Protein AF-A0A3N4Q9E1-F1 (afdb_monomer_lite)

pLDDT: mean 70.99, std 16.36, range [34.84, 97.12]

Radius of gyration: 23.27 Å; chains: 1; bounding box: 67×38×60 Å

Foldseek 3Di:
DLVQQPDPVLVVVLQVLLVVVVDQWQFDQFFQDFFRKTKIKHALCVLQVPPQQPVVVVVAPHSVSLSCVLCVVQPVDDVVHRMWIKIWDADPDDDPCCVVPVPQTQIWIWRQHPVGIKTQGFRGDDSNSVSVSSVVIDDLVPDPPVVSVVVSNRVSSVSVRSCVVSVNDRDDPPDDPPRPPLLRLLLVLLCQQQVDDPVCPVVSVVLSVQLVVLLVVLPPPDPDPPCPVLSQLVSVVSSCVNAQKDKFAQWAFQVVLQVRLCRQPVDRWHFDDPDRPQIGLSCQVRSQVRQVVVQKFKKWFDNPDRITIIHIGGVVCQVVSVRSCSSSVGRMDTSD

InterPro domains:
  IPR046582 Domain of unknown function DUF6630 [PF20335] (186-332)

Secondary structure (DSSP, 8-state):
-GGGTS-HHHHHHHHHHHHTT--S---EE-TTSSS--EEEEEETTHHHH-GGG-GGGGT-SSHHHHHHHHHHHH-TT--SSSEEEEEEE-----STHHHH-TT--EEEEEEEETTEEEEEE-S---HHHHHHHHTT-EEGGGS-HHHHHHHHHHHHHHHHHHHHHTTPPPP-S--SS-PPPHHHHHHHHHHHHH---TTHHHHHHHHHHHHHHHHHH-------TTHHHHHHHHHHHHHHTTS-EEEEESS--HHHHHHHHHHHHSS------S-TT--GGGGHHHHHHHHHTTTEEEEEE--SSSEEEEEEEEHHHHHHHHHHHHHTT--EEE--

Structure (mmCIF, N/CA/C/O backbone):
data_AF-A0A3N4Q9E1-F1
#
_entry.id   AF-A0A3N4Q9E1-F1
#
loop_
_atom_site.group_PDB
_atom_site.id
_atom_site.type_symbol
_atom_site.label_atom_id
_atom_site.label_alt_id
_atom_site.label_comp_id
_atom_site.label_asym_id
_atom_site.label_entity_id
_atom_site.label_seq_id
_atom_site.pdbx_PDB_ins_code
_atom_site.Cartn_x
_atom_site.Cartn_y
_atom_site.Cartn_z
_atom_site.occupancy
_atom_site.B_iso_or_equiv
_atom_site.auth_seq_id
_atom_site.auth_comp_id
_atom_site.auth_asym_id
_atom_site.auth_atom_id
_atom_site.pdbx_PDB_model_num
ATOM 1 N N . MET A 1 1 ? -9.974 -17.917 19.361 1.00 53.12 1 MET A N 1
ATOM 2 C CA . MET A 1 1 ? -8.798 -17.029 19.487 1.00 53.12 1 MET A CA 1
ATOM 3 C C . MET A 1 1 ? -9.112 -15.639 18.950 1.00 53.12 1 MET A C 1
ATOM 5 O O . MET A 1 1 ? -9.034 -14.686 19.701 1.00 53.12 1 MET A O 1
ATOM 9 N N . THR A 1 2 ? -9.564 -15.520 17.701 1.00 53.66 2 THR A N 1
ATOM 10 C CA . THR A 1 2 ? -10.142 -14.297 17.105 1.00 53.66 2 THR A CA 1
ATOM 11 C C . THR A 1 2 ? -11.222 -13.634 17.961 1.00 53.66 2 THR A C 1
ATOM 13 O O . THR A 1 2 ? -11.172 -12.430 18.191 1.00 53.66 2 THR A O 1
ATOM 16 N N . ALA A 1 3 ? -12.138 -14.437 18.508 1.00 54.41 3 ALA A N 1
ATOM 17 C CA . ALA A 1 3 ? -13.219 -13.963 19.372 1.00 54.41 3 ALA A CA 1
ATOM 18 C C . ALA A 1 3 ? -12.755 -13.348 20.711 1.00 54.41 3 ALA A C 1
ATOM 20 O O . ALA A 1 3 ? -13.514 -12.613 21.323 1.00 54.41 3 ALA A O 1
ATOM 21 N N . GLU A 1 4 ? -11.526 -13.615 21.175 1.00 67.62 4 GLU A N 1
ATOM 22 C CA . GLU A 1 4 ? -11.016 -13.056 22.445 1.00 67.62 4 GLU A CA 1
ATOM 23 C C . GLU A 1 4 ? -10.455 -11.635 22.282 1.00 67.62 4 GLU A C 1
ATOM 25 O O . GLU A 1 4 ? -10.216 -10.938 23.263 1.00 67.62 4 GLU A O 1
ATOM 30 N N . ILE A 1 5 ? -10.220 -11.210 21.039 1.00 70.94 5 ILE A N 1
ATOM 31 C CA . ILE A 1 5 ? -9.602 -9.921 20.707 1.00 70.94 5 ILE A CA 1
ATOM 32 C C . ILE A 1 5 ? -10.666 -8.907 20.313 1.00 70.94 5 ILE A C 1
ATOM 34 O O . ILE A 1 5 ? -10.575 -7.742 20.698 1.00 70.94 5 ILE A O 1
ATOM 38 N N . VAL A 1 6 ? -11.676 -9.358 19.568 1.00 72.88 6 VAL A N 1
ATOM 39 C CA . VAL A 1 6 ? -12.833 -8.550 19.184 1.00 72.88 6 VAL A CA 1
ATOM 40 C C . VAL A 1 6 ? -13.786 -8.455 20.376 1.00 72.88 6 VAL A C 1
ATOM 42 O O . VAL A 1 6 ? -14.795 -9.149 20.448 1.00 72.88 6 VAL A O 1
ATOM 45 N N . THR A 1 7 ? -13.423 -7.619 21.345 1.00 74.81 7 THR A N 1
ATOM 46 C CA . THR A 1 7 ? -14.258 -7.281 22.500 1.00 74.81 7 THR A CA 1
ATOM 47 C C . THR A 1 7 ? -14.578 -5.794 22.476 1.00 74.81 7 THR A C 1
ATOM 49 O O . THR A 1 7 ? -13.775 -4.993 21.993 1.00 74.81 7 THR A O 1
ATOM 52 N N . GLU A 1 8 ? -15.733 -5.422 23.027 1.00 71.12 8 GLU A N 1
ATOM 53 C CA . GLU A 1 8 ? -16.132 -4.019 23.188 1.00 71.12 8 GLU A CA 1
ATOM 54 C C . GLU A 1 8 ? -15.029 -3.213 23.890 1.00 71.12 8 GLU A C 1
ATOM 56 O O . GLU A 1 8 ? -14.579 -2.197 23.374 1.00 71.12 8 GLU A O 1
ATOM 61 N N . GLU A 1 9 ? -14.477 -3.743 24.985 1.00 74.44 9 GLU A N 1
ATOM 62 C CA . GLU A 1 9 ? -13.387 -3.114 25.736 1.00 74.44 9 GLU A CA 1
ATOM 63 C C . GLU A 1 9 ? -12.147 -2.812 24.874 1.00 74.44 9 GLU A C 1
ATOM 65 O O . GLU A 1 9 ? -11.575 -1.723 24.958 1.00 74.44 9 GLU A O 1
ATOM 70 N N . ASN A 1 10 ? -11.712 -3.758 24.036 1.00 75.31 10 ASN A N 1
ATOM 71 C CA . ASN A 1 10 ? -10.524 -3.579 23.200 1.00 75.31 10 ASN A CA 1
ATOM 72 C C . ASN A 1 10 ? -10.759 -2.552 22.088 1.00 75.31 10 ASN A C 1
ATOM 74 O O . ASN A 1 10 ? -9.862 -1.763 21.778 1.00 75.31 10 ASN A O 1
ATOM 78 N N . VAL A 1 11 ? -11.960 -2.552 21.509 1.00 75.94 11 VAL A N 1
ATOM 79 C CA . VAL A 1 11 ? -12.377 -1.586 20.487 1.00 75.94 11 VAL A CA 1
ATOM 80 C C . VAL A 1 11 ? -12.452 -0.185 21.084 1.00 75.94 11 VAL A C 1
ATOM 82 O O . VAL A 1 11 ? -11.858 0.737 20.529 1.00 75.94 11 VAL A O 1
ATOM 85 N N . THR A 1 12 ? -13.094 -0.028 22.245 1.00 73.56 12 THR A N 1
ATOM 86 C CA . THR A 1 12 ? -13.182 1.256 22.950 1.00 73.56 12 THR A CA 1
ATOM 87 C C . THR A 1 12 ? -11.797 1.805 23.271 1.00 73.56 12 THR A C 1
ATOM 89 O O . THR A 1 12 ? -11.522 2.958 22.971 1.00 73.56 12 THR A O 1
ATOM 92 N N . ARG A 1 13 ? -10.871 0.983 23.786 1.00 76.38 13 ARG A N 1
ATOM 93 C CA . ARG A 1 13 ? -9.488 1.423 24.061 1.00 76.38 13 ARG A CA 1
ATOM 94 C C . ARG A 1 13 ? -8.769 1.946 22.816 1.00 76.38 13 ARG A C 1
ATOM 96 O O . ARG A 1 13 ? -7.995 2.895 22.916 1.00 76.38 13 ARG A O 1
ATOM 103 N N . ILE A 1 14 ? -8.989 1.313 21.663 1.00 77.31 14 ILE A N 1
ATOM 104 C CA . ILE A 1 14 ? -8.430 1.773 20.388 1.00 77.31 14 ILE A CA 1
ATOM 105 C C . ILE A 1 14 ? -9.051 3.102 19.982 1.00 77.31 14 ILE A C 1
ATOM 107 O O . ILE A 1 14 ? -8.306 4.037 19.705 1.00 77.31 14 ILE A O 1
ATOM 111 N N . LEU A 1 15 ? -10.383 3.189 19.961 1.00 73.19 15 LEU A N 1
ATOM 112 C CA . LEU A 1 15 ? -11.086 4.410 19.578 1.00 73.19 15 LEU A CA 1
ATOM 113 C C . LEU A 1 15 ? -10.660 5.573 20.474 1.00 73.19 15 LEU A C 1
ATOM 115 O O . LEU A 1 15 ? -10.257 6.606 19.960 1.00 73.19 15 LEU A O 1
ATOM 119 N N . ASP A 1 16 ? -10.607 5.379 21.790 1.00 74.62 16 ASP A N 1
ATOM 120 C CA . ASP A 1 16 ? -10.151 6.390 22.746 1.00 74.62 16 ASP A CA 1
ATOM 121 C C . ASP A 1 16 ? -8.780 6.960 22.382 1.00 74.62 16 ASP A C 1
ATOM 123 O O . ASP A 1 16 ? -8.570 8.168 22.467 1.00 74.62 16 ASP A O 1
ATOM 127 N N . LYS A 1 17 ? -7.857 6.106 21.929 1.00 72.75 17 LYS A N 1
ATOM 128 C CA . LYS A 1 17 ? -6.509 6.538 21.568 1.00 72.75 17 LYS A CA 1
ATOM 129 C C . LYS A 1 17 ? -6.410 7.133 20.162 1.00 72.75 17 LYS A C 1
ATOM 131 O O . LYS A 1 17 ? -5.584 8.017 19.962 1.00 72.75 17 LYS A O 1
ATOM 136 N N . LEU A 1 18 ? -7.236 6.682 19.217 1.00 68.81 18 LEU A N 1
ATOM 137 C CA . LEU A 1 18 ? -7.355 7.288 17.884 1.00 68.81 18 LEU A CA 1
ATOM 138 C C . LEU A 1 18 ? -8.041 8.665 17.927 1.00 68.81 18 LEU A C 1
ATOM 140 O O . LEU A 1 18 ? -7.838 9.476 17.034 1.00 68.81 18 LEU A O 1
ATOM 144 N N . LEU A 1 19 ? -8.850 8.936 18.953 1.00 65.06 19 LEU A N 1
ATOM 145 C CA . LEU A 1 19 ? -9.529 10.222 19.147 1.00 65.06 19 LEU A CA 1
ATOM 146 C C . LEU A 1 19 ? -8.666 11.250 19.883 1.00 65.06 19 LEU A C 1
ATOM 148 O O . LEU A 1 19 ? -8.769 12.444 19.619 1.00 65.06 19 LEU A O 1
ATOM 152 N N . ASP A 1 20 ? -7.767 10.786 20.751 1.00 62.84 20 ASP A N 1
ATOM 153 C CA . ASP A 1 20 ? -6.759 11.613 21.431 1.00 62.84 20 ASP A CA 1
ATOM 154 C C . ASP A 1 20 ? -5.815 12.322 20.432 1.00 62.84 20 ASP A C 1
ATOM 156 O O . ASP A 1 20 ? -5.198 13.329 20.761 1.00 62.84 20 ASP A O 1
ATOM 160 N N . THR A 1 21 ? -5.727 11.834 19.186 1.00 55.38 21 THR A N 1
ATOM 161 C CA . THR A 1 21 ? -4.904 12.421 18.113 1.00 55.38 21 THR A CA 1
ATOM 162 C C . THR A 1 21 ? -5.610 13.509 17.280 1.00 55.38 21 THR A C 1
ATOM 164 O O . THR A 1 21 ? -5.079 13.888 16.242 1.00 55.38 21 THR A O 1
ATOM 167 N N . GLN A 1 22 ? -6.794 13.995 17.697 1.00 48.16 22 GLN A N 1
ATOM 168 C CA . GLN A 1 22 ? -7.537 15.157 17.147 1.00 48.16 22 GLN A CA 1
ATOM 169 C C . GLN A 1 22 ? -7.685 15.261 15.611 1.00 48.16 22 GLN A C 1
ATOM 171 O O . GLN A 1 22 ? -7.875 16.345 15.068 1.00 48.16 22 GLN A O 1
ATOM 176 N N . THR A 1 23 ? -7.659 14.151 14.881 1.00 48.00 23 THR A N 1
ATOM 177 C CA . THR A 1 23 ? -7.797 14.140 13.416 1.00 48.00 23 THR A CA 1
ATOM 178 C C . THR A 1 23 ? -9.127 13.496 13.021 1.00 48.00 23 THR A C 1
ATOM 180 O O . THR A 1 23 ? -9.474 12.423 13.512 1.00 48.00 23 THR A O 1
ATOM 183 N N . PHE A 1 24 ? -9.888 14.165 12.142 1.00 44.50 24 PHE A N 1
ATOM 184 C CA . PHE A 1 24 ? -11.238 13.765 11.696 1.00 44.50 24 PHE A CA 1
ATOM 185 C C . PHE A 1 24 ? -11.294 12.367 11.052 1.00 44.50 24 PHE A C 1
ATOM 187 O O . PHE A 1 24 ? -12.347 11.729 11.038 1.00 44.50 24 PHE A O 1
ATOM 194 N N . SER A 1 25 ? -10.146 11.871 10.587 1.00 48.91 25 SER A N 1
ATOM 195 C CA . SER A 1 25 ? -9.914 10.482 10.205 1.00 48.91 25 SER A CA 1
ATOM 196 C C . SER A 1 25 ? -8.435 10.144 10.395 1.00 48.91 25 SER A C 1
ATOM 198 O O . SER A 1 25 ? -7.571 10.792 9.804 1.00 48.91 25 SER A O 1
ATOM 200 N N . THR A 1 26 ? -8.117 9.117 11.183 1.00 51.22 26 THR A N 1
ATOM 201 C CA . THR A 1 26 ? -6.748 8.586 11.275 1.00 51.22 26 THR A CA 1
ATOM 202 C C . THR A 1 26 ? -6.601 7.352 10.403 1.00 51.22 26 THR A C 1
ATOM 204 O O . THR A 1 26 ? -6.855 6.238 10.841 1.00 51.22 26 THR A O 1
ATOM 207 N N . GLU A 1 27 ? -6.145 7.508 9.165 1.00 54.16 27 GLU A N 1
ATOM 208 C CA . GLU A 1 27 ? -5.807 6.357 8.329 1.00 54.16 27 GLU A CA 1
ATOM 209 C C . GLU A 1 27 ? -4.414 5.828 8.677 1.00 54.16 27 GLU A C 1
ATOM 211 O O . GLU A 1 27 ? -3.376 6.311 8.219 1.00 54.16 27 GLU A O 1
ATOM 216 N N . SER A 1 28 ? -4.367 4.806 9.530 1.00 51.09 28 SER A N 1
ATOM 217 C CA . SER A 1 28 ? -3.111 4.158 9.890 1.00 51.09 28 SER A CA 1
ATOM 218 C C . SER A 1 28 ? -2.924 2.864 9.115 1.00 51.09 28 SER A C 1
ATOM 220 O O . SER A 1 28 ? -3.604 1.875 9.384 1.00 51.09 28 SER A O 1
ATOM 222 N N . ARG A 1 29 ? -1.932 2.837 8.211 1.00 56.09 29 ARG A N 1
ATOM 223 C CA . ARG A 1 29 ? -1.411 1.571 7.675 1.00 56.09 29 ARG A CA 1
ATOM 224 C C . ARG A 1 29 ? -0.925 0.695 8.825 1.00 56.09 29 ARG A C 1
ATOM 226 O O . ARG A 1 29 ? -0.227 1.168 9.730 1.00 56.09 29 ARG A O 1
ATOM 233 N N . ILE A 1 30 ? -1.284 -0.579 8.766 1.00 57.47 30 ILE A N 1
ATOM 234 C CA . ILE A 1 30 ? -0.946 -1.576 9.769 1.00 57.47 30 ILE A CA 1
ATOM 235 C C . ILE A 1 30 ? 0.269 -2.405 9.308 1.00 57.47 30 ILE A C 1
ATOM 237 O O . ILE A 1 30 ? 0.132 -3.233 8.403 1.00 57.47 30 ILE A O 1
ATOM 241 N N . PRO A 1 31 ? 1.451 -2.255 9.941 1.00 47.75 31 PRO A N 1
ATOM 242 C CA . PRO A 1 31 ? 2.637 -3.021 9.567 1.00 47.75 31 PRO A CA 1
ATOM 243 C C . PRO A 1 31 ? 2.449 -4.528 9.792 1.00 47.75 31 PRO A C 1
ATOM 245 O O . PRO A 1 31 ? 1.954 -4.963 10.835 1.00 47.75 31 PRO A O 1
ATOM 248 N N . GLY A 1 32 ? 2.902 -5.342 8.836 1.00 47.53 32 GLY A N 1
ATOM 249 C CA . GLY A 1 32 ? 2.944 -6.804 8.963 1.00 47.53 32 GLY A CA 1
ATOM 250 C C . GLY A 1 32 ? 1.670 -7.566 8.571 1.00 47.53 32 GLY A C 1
ATOM 251 O O . GLY A 1 32 ? 1.718 -8.798 8.542 1.00 47.53 32 GLY A O 1
ATOM 252 N N . LEU A 1 33 ? 0.576 -6.885 8.208 1.00 52.78 33 LEU A N 1
ATOM 253 C CA . LEU A 1 33 ? -0.568 -7.496 7.513 1.00 52.78 33 LEU A CA 1
ATOM 254 C C . LEU A 1 33 ? -0.390 -7.400 5.985 1.00 52.78 33 LEU A C 1
ATOM 256 O O . LEU A 1 33 ? 0.362 -6.562 5.490 1.00 52.78 33 LEU A O 1
ATOM 260 N N . LYS A 1 34 ? -1.012 -8.317 5.229 1.00 50.09 34 LYS A N 1
ATOM 261 C CA . LYS A 1 34 ? -0.984 -8.308 3.752 1.00 50.09 34 LYS A CA 1
ATOM 262 C C . LYS A 1 34 ? -1.827 -7.145 3.230 1.00 50.09 34 LYS A C 1
ATOM 264 O O . LYS A 1 34 ? -2.972 -7.057 3.651 1.00 50.09 34 LYS A O 1
ATOM 269 N N . GLY A 1 35 ? -1.275 -6.375 2.285 1.00 53.00 35 GLY A N 1
ATOM 270 C CA . GLY A 1 35 ? -1.960 -5.317 1.541 1.00 53.00 35 GLY A CA 1
ATOM 271 C C . GLY A 1 35 ? -2.439 -4.196 2.454 1.00 53.00 35 GLY A C 1
ATOM 272 O O . GLY A 1 35 ? -3.443 -4.382 3.119 1.00 53.00 35 GLY A O 1
ATOM 273 N N . SER A 1 36 ? -1.706 -3.078 2.500 1.00 52.41 36 SER A N 1
ATOM 274 C CA . SER A 1 36 ? -2.035 -1.787 3.137 1.00 52.41 36 SER A CA 1
ATOM 275 C C . SER A 1 36 ? -3.339 -1.748 3.951 1.00 52.41 36 SER A C 1
ATOM 277 O O . SER A 1 36 ? -4.261 -1.023 3.593 1.00 52.41 36 SER A O 1
ATOM 279 N N . VAL A 1 37 ? -3.427 -2.529 5.037 1.00 58.31 37 VAL A N 1
ATOM 280 C CA . VAL A 1 37 ? -4.621 -2.531 5.883 1.00 58.31 37 VAL A CA 1
ATOM 281 C C . VAL A 1 37 ? -4.635 -1.176 6.551 1.00 58.31 37 VAL A C 1
ATOM 283 O O . VAL A 1 37 ? -3.694 -0.846 7.276 1.00 58.31 37 VAL A O 1
ATOM 286 N N . ILE A 1 38 ? -5.650 -0.381 6.253 1.00 59.88 38 ILE A N 1
ATOM 287 C CA . ILE A 1 38 ? -5.844 0.925 6.866 1.00 59.88 38 ILE A CA 1
ATOM 288 C C . ILE A 1 38 ? -6.890 0.724 7.947 1.00 59.88 38 ILE A C 1
ATOM 290 O O . ILE A 1 38 ? -7.895 0.056 7.731 1.00 59.88 38 ILE A O 1
ATOM 294 N N . ALA A 1 39 ? -6.655 1.265 9.129 1.00 64.31 39 ALA A N 1
ATOM 295 C CA . ALA A 1 39 ? -7.693 1.339 10.135 1.00 64.31 39 ALA A CA 1
ATOM 296 C C . ALA A 1 39 ? -7.717 2.735 10.738 1.00 64.31 39 ALA A C 1
ATOM 298 O O . ALA A 1 39 ? -6.653 3.329 10.937 1.00 64.31 39 ALA A O 1
ATOM 299 N N . GLY A 1 40 ? -8.924 3.224 11.002 1.00 67.19 40 GLY A N 1
ATOM 300 C CA . GLY A 1 40 ? -9.174 4.566 11.503 1.00 67.19 40 GLY A CA 1
ATOM 301 C C . GLY A 1 40 ? -10.534 4.697 12.164 1.00 67.19 40 GLY A C 1
ATOM 302 O O . GLY A 1 40 ? -11.285 3.729 12.281 1.00 67.19 40 GLY A O 1
ATOM 303 N N . SER A 1 41 ? -10.846 5.908 12.603 1.00 68.31 41 SER A N 1
ATOM 304 C CA . SER A 1 41 ? -12.169 6.280 13.090 1.00 68.31 41 SER A CA 1
ATOM 305 C C . SER A 1 41 ? -12.845 7.248 12.121 1.00 68.31 41 SER A C 1
ATOM 307 O O . SER A 1 41 ? -12.179 8.058 11.482 1.00 68.31 41 SER A O 1
ATOM 309 N N . SER A 1 42 ? -14.171 7.169 12.016 1.00 68.75 42 SER A N 1
ATOM 310 C CA . SER A 1 42 ? -14.998 8.179 11.346 1.00 68.75 42 SER A CA 1
ATOM 311 C C . SER A 1 42 ? -15.934 8.797 12.377 1.00 68.75 42 SER A C 1
ATOM 313 O O . SER A 1 42 ? -16.608 8.063 13.099 1.00 68.75 42 SER A O 1
ATOM 315 N N . TYR A 1 43 ? -15.932 10.127 12.489 1.00 72.00 43 TYR A N 1
ATOM 316 C CA . TYR A 1 43 ? -16.841 10.872 13.362 1.00 72.00 43 TYR A CA 1
ATOM 317 C C . TYR A 1 43 ? -18.194 11.051 12.670 1.00 72.00 43 TYR A C 1
ATOM 319 O O . TYR A 1 43 ? -18.262 11.599 11.574 1.00 72.00 43 TYR A O 1
ATOM 327 N N . LEU A 1 44 ? -19.269 10.587 13.301 1.00 72.00 44 LEU A N 1
ATOM 328 C CA . LEU A 1 44 ? -20.632 10.675 12.777 1.00 72.00 44 LEU A CA 1
ATOM 329 C C . LEU A 1 44 ? -21.085 12.128 12.607 1.00 72.00 44 LEU A C 1
ATOM 331 O O . LEU A 1 44 ? -21.786 12.442 11.653 1.00 72.00 44 LEU A O 1
ATOM 335 N N . ASP A 1 45 ? -20.613 13.033 13.454 1.00 71.12 45 ASP A N 1
ATOM 336 C CA . ASP A 1 45 ? -20.936 14.456 13.350 1.00 71.12 45 ASP A CA 1
ATOM 337 C C . ASP A 1 45 ? -20.250 15.143 12.157 1.00 71.12 45 ASP A C 1
ATOM 339 O O . ASP A 1 45 ? -20.737 16.165 11.674 1.00 71.12 45 ASP A O 1
ATOM 343 N N . ALA A 1 46 ? -19.174 14.566 11.601 1.00 69.00 46 ALA A N 1
ATOM 344 C CA . ALA A 1 46 ? -18.560 15.085 10.372 1.00 69.00 46 ALA A CA 1
ATOM 345 C C . ALA A 1 46 ? -19.550 15.077 9.190 1.00 69.00 46 ALA A C 1
ATOM 347 O O . ALA A 1 46 ? -19.476 15.935 8.307 1.00 69.00 46 ALA A O 1
ATOM 348 N N . TYR A 1 47 ? -20.548 14.184 9.223 1.00 73.19 47 TYR A N 1
ATOM 349 C CA . TYR A 1 47 ? -21.614 14.116 8.223 1.00 73.19 47 TYR A CA 1
ATOM 350 C C . TYR A 1 47 ? -22.518 15.365 8.240 1.00 73.19 47 TYR A C 1
ATOM 352 O O . TYR A 1 47 ? -23.157 15.656 7.230 1.00 73.19 47 TYR A O 1
ATOM 360 N N . HIS A 1 48 ? -22.560 16.145 9.331 1.00 70.75 48 HIS A N 1
ATOM 361 C CA . HIS A 1 48 ? -23.255 17.442 9.350 1.00 70.75 48 HIS A CA 1
ATOM 362 C C . HIS A 1 48 ? -22.547 18.509 8.514 1.00 70.75 48 HIS A C 1
ATOM 364 O O . HIS A 1 48 ? -23.192 19.436 8.027 1.00 70.75 48 HIS A O 1
ATOM 370 N N . THR A 1 49 ? -21.226 18.399 8.377 1.00 65.50 49 THR A N 1
ATOM 371 C CA . THR A 1 49 ? -20.378 19.412 7.734 1.00 65.50 49 THR A CA 1
ATOM 372 C C . THR A 1 49 ? -19.984 19.061 6.303 1.00 65.50 49 THR A C 1
ATOM 374 O O . THR A 1 49 ? -19.457 19.909 5.587 1.00 65.50 49 THR A O 1
ATOM 377 N N . GLU A 1 50 ? -20.251 17.836 5.854 1.00 66.56 50 GLU A N 1
ATOM 378 C CA . GLU A 1 50 ? -19.920 17.401 4.501 1.00 66.56 50 GLU A CA 1
ATOM 379 C C . GLU A 1 50 ? -21.003 17.798 3.486 1.00 66.56 50 GLU A C 1
ATOM 381 O O . GLU A 1 50 ? -21.981 17.089 3.239 1.00 66.56 50 GLU A O 1
ATOM 386 N N . GLU A 1 51 ? -20.777 18.934 2.821 1.00 58.31 51 GLU A N 1
ATOM 387 C CA . GLU A 1 51 ? -21.657 19.472 1.771 1.00 58.31 51 GLU A CA 1
ATOM 388 C C . GLU A 1 51 ? -21.857 18.516 0.574 1.00 58.31 51 GLU A C 1
ATOM 390 O O . GLU A 1 51 ? -22.806 18.671 -0.196 1.00 58.31 51 GLU A O 1
ATOM 395 N N . SER A 1 52 ? -20.994 17.503 0.416 1.00 58.25 52 SER A N 1
ATOM 396 C CA . SER A 1 52 ? -21.035 16.545 -0.698 1.00 58.25 52 SER A CA 1
ATOM 397 C C . SER A 1 52 ? -22.126 15.465 -0.582 1.00 58.25 52 SER A C 1
ATOM 399 O O . SER A 1 52 ? -22.422 14.789 -1.569 1.00 58.25 52 SER A O 1
ATOM 401 N N . LEU A 1 53 ? -22.753 15.316 0.590 1.00 64.44 53 LEU A N 1
ATOM 402 C CA . LEU A 1 53 ? -23.541 14.130 0.955 1.00 64.44 53 LEU A CA 1
ATOM 403 C C . LEU A 1 53 ? -24.984 14.065 0.433 1.00 64.44 53 LEU A C 1
ATOM 405 O O . LEU A 1 53 ? -25.640 13.054 0.654 1.00 64.44 53 LEU A O 1
ATOM 409 N N . ASP A 1 54 ? -25.496 15.107 -0.231 1.00 74.50 54 ASP A N 1
ATOM 410 C CA . ASP A 1 54 ? -26.867 15.227 -0.777 1.00 74.50 54 ASP A CA 1
ATOM 411 C C . ASP A 1 54 ? -27.925 14.268 -0.178 1.00 74.50 54 ASP A C 1
ATOM 413 O O . ASP A 1 54 ? -28.548 13.452 -0.863 1.00 74.50 54 ASP A O 1
ATOM 417 N N . PHE A 1 55 ? -28.133 14.375 1.138 1.00 80.19 55 PHE A N 1
ATOM 418 C CA . PHE A 1 55 ? -28.990 13.481 1.925 1.00 80.19 55 PHE A CA 1
ATOM 419 C C . PHE A 1 55 ? -30.398 13.315 1.344 1.00 80.19 55 PHE A C 1
ATOM 421 O O . PHE A 1 55 ? -30.979 12.226 1.389 1.00 80.19 55 PHE A O 1
ATOM 428 N N . LYS A 1 56 ? -30.924 14.374 0.718 1.00 81.38 56 LYS A N 1
ATOM 429 C CA . LYS A 1 56 ? -32.247 14.372 0.086 1.00 81.38 56 LYS A CA 1
ATOM 430 C C . LYS A 1 56 ? -32.325 13.417 -1.094 1.00 81.38 56 LYS A C 1
ATOM 432 O O . LYS A 1 56 ? -33.335 12.727 -1.231 1.00 81.38 56 LYS A O 1
ATOM 437 N N . LYS A 1 57 ? -31.273 13.318 -1.916 1.00 80.06 57 LYS A N 1
ATOM 438 C CA . LYS A 1 57 ? -31.207 12.314 -2.996 1.00 80.06 57 LYS A CA 1
ATOM 439 C C . LYS A 1 57 ? -31.255 10.883 -2.464 1.00 80.06 57 LYS A C 1
ATOM 441 O O . LYS A 1 57 ? -31.695 9.990 -3.184 1.00 80.06 57 LYS A O 1
ATOM 446 N N . HIS A 1 58 ? -30.888 10.691 -1.201 1.00 75.25 58 HIS A N 1
ATOM 447 C CA . HIS A 1 58 ? -30.874 9.404 -0.514 1.00 75.25 58 HIS A CA 1
ATOM 448 C C . HIS A 1 58 ? -32.052 9.215 0.448 1.00 75.25 58 HIS A C 1
ATOM 450 O O . HIS A 1 58 ? -32.054 8.275 1.240 1.00 75.25 58 HIS A O 1
ATOM 456 N N . GLY A 1 59 ? -33.094 10.044 0.353 1.00 85.12 59 GLY A N 1
ATOM 457 C CA . GLY A 1 59 ? -34.327 9.866 1.122 1.00 85.12 59 GLY A CA 1
ATOM 458 C C . GLY A 1 59 ? -34.247 10.328 2.577 1.00 85.12 59 GLY A C 1
ATOM 459 O O . GLY A 1 59 ? -35.092 9.927 3.374 1.00 85.12 59 GLY A O 1
ATOM 460 N N . PHE A 1 60 ? -33.268 11.166 2.921 1.00 84.25 60 PHE A N 1
ATOM 461 C CA . PHE A 1 60 ? -33.166 11.812 4.227 1.00 84.25 60 PHE A CA 1
ATOM 462 C C . PHE A 1 60 ? -33.338 13.325 4.089 1.00 84.25 60 PHE A C 1
ATOM 464 O O . PHE A 1 60 ? -32.723 13.964 3.239 1.00 84.25 60 PHE A O 1
ATOM 471 N N . ASP A 1 61 ? -34.166 13.921 4.943 1.00 84.94 61 ASP A N 1
ATOM 472 C CA . ASP A 1 61 ? -34.456 15.358 4.871 1.00 84.94 61 ASP A CA 1
ATOM 473 C C . ASP A 1 61 ? -33.270 16.238 5.312 1.00 84.94 61 ASP A C 1
ATOM 475 O O . ASP A 1 61 ? -33.158 17.389 4.875 1.00 84.94 61 ASP A O 1
ATOM 479 N N . SER A 1 62 ? -32.380 15.691 6.148 1.00 84.00 62 SER A N 1
ATOM 480 C CA . SER A 1 62 ? -31.155 16.317 6.654 1.00 84.00 62 SER A CA 1
ATOM 481 C C . SER A 1 62 ? -30.119 15.265 7.078 1.00 84.00 62 SER A C 1
ATOM 483 O O . SER A 1 62 ? -30.433 14.075 7.174 1.00 84.00 62 SER A O 1
ATOM 485 N N . ALA A 1 63 ? -28.900 15.720 7.391 1.00 80.00 63 ALA A N 1
ATOM 486 C CA . ALA A 1 63 ? -27.888 14.905 8.063 1.00 80.00 63 ALA A CA 1
ATOM 487 C C . ALA A 1 63 ? -28.399 14.355 9.410 1.00 80.00 63 ALA A C 1
ATOM 489 O O . ALA A 1 63 ? -28.224 13.173 9.690 1.00 80.00 63 ALA A O 1
ATOM 490 N N . ASP A 1 64 ? -29.123 15.161 10.202 1.00 79.88 64 ASP A N 1
ATOM 491 C CA . ASP A 1 64 ? -29.705 14.709 11.479 1.00 79.88 64 ASP A CA 1
ATOM 492 C C . ASP A 1 64 ? -30.689 13.553 11.280 1.00 79.88 64 ASP A C 1
ATOM 494 O O . ASP A 1 64 ? -30.707 12.602 12.061 1.00 79.88 64 ASP A O 1
ATOM 498 N N . ALA A 1 65 ? -31.517 13.623 10.230 1.00 83.12 65 ALA A N 1
ATOM 499 C CA . ALA A 1 65 ? -32.483 12.577 9.914 1.00 83.12 65 ALA A CA 1
ATOM 500 C C . ALA A 1 65 ? -31.777 11.268 9.533 1.00 83.12 65 ALA A C 1
ATOM 502 O O . ALA A 1 65 ? -32.200 10.195 9.964 1.00 83.12 65 ALA A O 1
ATOM 503 N N . PHE A 1 66 ? -30.682 11.362 8.774 1.00 83.00 66 PHE A N 1
ATOM 504 C CA . PHE A 1 66 ? -29.828 10.224 8.451 1.00 83.00 66 PHE A CA 1
ATOM 505 C C . PHE A 1 66 ? -29.173 9.623 9.696 1.00 83.00 66 PHE A C 1
ATOM 507 O O . PHE A 1 66 ? -29.320 8.427 9.936 1.00 83.00 66 PHE A O 1
ATOM 514 N N . LEU A 1 67 ? -28.511 10.433 10.524 1.00 76.75 67 LEU A N 1
ATOM 515 C CA . LEU A 1 67 ? -27.834 9.953 11.730 1.00 76.75 67 LEU A CA 1
ATOM 516 C C . LEU A 1 67 ? -28.820 9.354 12.734 1.00 76.75 67 LEU A C 1
ATOM 518 O O . LEU A 1 67 ? -28.577 8.274 13.266 1.00 76.75 67 LEU A O 1
ATOM 522 N N . THR A 1 68 ? -29.979 9.988 12.927 1.00 78.94 68 THR A N 1
ATOM 523 C CA . THR A 1 68 ? -31.064 9.454 13.765 1.00 78.94 68 THR A CA 1
ATOM 524 C C . THR A 1 68 ? -31.540 8.097 13.251 1.00 78.94 68 THR A C 1
ATOM 526 O O . THR A 1 68 ? -31.742 7.165 14.032 1.00 78.94 68 THR A O 1
ATOM 529 N N . TRP A 1 69 ? -31.711 7.961 11.934 1.00 83.12 69 TRP A N 1
ATOM 530 C CA . TRP A 1 69 ? -32.089 6.694 11.321 1.00 83.12 69 TRP A CA 1
ATOM 531 C C . TRP A 1 69 ? -30.992 5.627 11.491 1.00 83.12 69 TRP A C 1
ATOM 533 O O . TRP A 1 69 ? -31.317 4.505 11.885 1.00 83.12 69 TRP A O 1
ATOM 543 N N . LEU A 1 70 ? -29.718 5.973 11.274 1.00 74.50 70 LEU A N 1
ATOM 544 C CA . LEU A 1 70 ? -28.564 5.081 11.428 1.00 74.50 70 LEU A CA 1
ATOM 545 C C . LEU A 1 70 ? -28.458 4.567 12.870 1.00 74.50 70 LEU A C 1
ATOM 547 O O . LEU A 1 70 ? -28.391 3.360 13.098 1.00 74.50 70 LEU A O 1
ATOM 551 N N . LEU A 1 71 ? -28.539 5.475 13.846 1.00 70.50 71 LEU A N 1
ATOM 552 C CA . LEU A 1 71 ? -28.610 5.159 15.275 1.00 70.50 71 LEU A CA 1
ATOM 553 C C . LEU A 1 71 ? -29.799 4.242 15.588 1.00 70.50 71 LEU A C 1
ATOM 555 O O . LEU A 1 71 ? -29.673 3.282 16.344 1.00 70.50 71 LEU A O 1
ATOM 559 N N . GLY A 1 72 ? -30.953 4.478 14.960 1.00 71.44 72 GLY A N 1
ATOM 560 C CA . GLY A 1 72 ? -32.131 3.623 15.091 1.00 71.44 72 GLY A CA 1
ATOM 561 C C . GLY A 1 72 ? -31.911 2.186 14.599 1.00 71.44 72 GLY A C 1
ATOM 562 O O . GLY A 1 72 ? -32.347 1.244 15.269 1.00 71.44 72 GLY A O 1
ATOM 563 N N . GLN A 1 73 ? -31.213 2.001 13.471 1.00 67.62 73 GLN A N 1
ATOM 564 C CA . GLN A 1 73 ? -30.860 0.667 12.956 1.00 67.62 73 GLN A CA 1
ATOM 565 C C . GLN A 1 73 ? -29.896 -0.063 13.896 1.00 67.62 73 GLN A C 1
ATOM 567 O O . GLN A 1 73 ? -30.062 -1.252 14.172 1.00 67.62 73 GLN A O 1
ATOM 572 N N . CYS A 1 74 ? -28.930 0.679 14.428 1.00 59.62 74 CYS A N 1
ATOM 573 C CA . CYS A 1 74 ? -27.882 0.195 15.315 1.00 59.62 74 CYS A CA 1
ATOM 574 C C . CYS A 1 74 ? -28.364 -0.085 16.750 1.00 59.62 74 CYS A C 1
ATOM 576 O O . CYS A 1 74 ? -27.809 -0.940 17.422 1.00 59.62 74 CYS A O 1
ATOM 578 N N . GLY A 1 75 ? -29.436 0.562 17.214 1.00 56.81 75 GLY A N 1
ATOM 579 C CA . GLY A 1 75 ? -29.809 0.575 18.632 1.00 56.81 75 GLY A CA 1
ATOM 580 C C . GLY A 1 75 ? -29.570 1.954 19.235 1.00 56.81 75 GLY A C 1
ATOM 581 O O . GLY A 1 75 ? -28.514 2.555 19.064 1.00 56.81 75 GLY A O 1
ATOM 582 N N . ALA A 1 76 ? -30.599 2.484 19.898 1.00 46.56 76 ALA A N 1
ATOM 583 C CA . ALA A 1 76 ? -30.766 3.912 20.169 1.00 46.56 76 ALA A CA 1
ATOM 584 C C . ALA A 1 76 ? -29.795 4.506 21.205 1.00 46.56 76 ALA A C 1
ATOM 586 O O . ALA A 1 76 ? -29.932 5.680 21.541 1.00 46.56 76 ALA A O 1
ATOM 587 N N . THR A 1 77 ? -28.860 3.726 21.747 1.00 43.56 77 THR A N 1
ATOM 588 C CA . THR A 1 77 ? -28.182 4.122 22.983 1.00 43.56 77 THR A CA 1
ATOM 589 C C . THR A 1 77 ? -26.675 4.000 22.992 1.00 43.56 77 THR A C 1
ATOM 591 O O . THR A 1 77 ? -26.069 4.504 23.938 1.00 43.56 77 THR A O 1
ATOM 594 N N . THR A 1 78 ? -26.025 3.328 22.038 1.00 45.06 78 THR A N 1
ATOM 595 C CA . THR A 1 78 ? -24.606 3.017 22.272 1.00 45.06 78 THR A CA 1
ATOM 596 C C . THR A 1 78 ? -23.803 2.731 21.013 1.00 45.06 78 THR A C 1
ATOM 598 O O . THR A 1 78 ? -23.133 1.713 20.944 1.00 45.06 78 THR A O 1
ATOM 601 N N . PHE A 1 79 ? -23.686 3.685 20.084 1.00 51.38 79 PHE A N 1
ATOM 602 C CA . PHE A 1 79 ? -22.283 3.955 19.768 1.00 51.38 79 PHE A CA 1
ATOM 603 C C . PHE A 1 79 ? -21.740 4.557 21.055 1.00 51.38 79 PHE A C 1
ATOM 605 O O . PHE A 1 79 ? -22.214 5.608 21.479 1.00 51.38 79 PHE A O 1
ATOM 612 N N . ALA A 1 80 ? -20.848 3.862 21.760 1.00 47.22 80 ALA A N 1
ATOM 613 C CA . ALA A 1 80 ? -20.348 4.351 23.047 1.00 47.22 80 ALA A CA 1
ATOM 614 C C . ALA A 1 80 ? -19.765 5.781 22.944 1.00 47.22 80 ALA A C 1
ATOM 616 O O . ALA A 1 80 ? -19.595 6.442 23.967 1.00 47.22 80 ALA A O 1
ATOM 617 N N . ARG A 1 81 ? -19.491 6.251 21.711 1.00 54.91 81 ARG A N 1
ATOM 618 C CA . ARG A 1 81 ? -19.232 7.632 21.276 1.00 54.91 81 ARG A CA 1
ATOM 619 C C . ARG A 1 81 ? -19.718 7.808 19.834 1.00 54.91 81 ARG A C 1
ATOM 621 O O . ARG A 1 81 ? -19.856 6.807 19.155 1.00 54.91 81 ARG A O 1
ATOM 628 N N . GLU A 1 82 ? -19.895 9.027 19.339 1.00 64.19 82 GLU A N 1
ATOM 629 C CA . GLU A 1 82 ? -20.289 9.392 17.956 1.00 64.19 82 GLU A CA 1
ATOM 630 C C . GLU A 1 82 ? -19.291 8.934 16.852 1.00 64.19 82 GLU A C 1
ATOM 632 O O . GLU A 1 82 ? -19.066 9.641 15.880 1.00 64.19 82 GLU A O 1
ATOM 637 N N . HIS A 1 83 ? -18.641 7.770 16.967 1.00 65.38 83 HIS A N 1
ATOM 638 C CA . HIS A 1 83 ? -17.580 7.318 16.067 1.00 65.38 83 HIS A CA 1
ATOM 639 C C . HIS A 1 83 ? -17.754 5.867 15.602 1.00 65.38 83 HIS A C 1
ATOM 641 O O . HIS A 1 83 ? -18.162 4.988 16.361 1.00 65.38 83 HIS A O 1
ATOM 647 N N . LEU A 1 84 ? -17.351 5.613 14.358 1.00 70.06 84 LEU A N 1
ATOM 648 C CA . LEU A 1 84 ? -17.257 4.295 13.728 1.00 70.06 84 LEU A CA 1
ATOM 649 C C . LEU A 1 84 ? -15.798 3.846 13.654 1.00 70.06 84 LEU A C 1
ATOM 651 O O . LEU A 1 84 ? -14.939 4.658 13.314 1.00 70.06 84 LEU A O 1
ATOM 655 N N . LEU A 1 85 ? -15.516 2.561 13.902 1.00 69.75 85 LEU A N 1
ATOM 656 C CA . LEU A 1 85 ? -14.216 1.977 13.564 1.00 69.75 85 LEU A CA 1
ATOM 657 C C . LEU A 1 85 ? -14.256 1.517 12.105 1.00 69.75 85 LEU A C 1
ATOM 659 O O . LEU A 1 85 ? -15.030 0.632 11.731 1.00 69.75 85 LEU A O 1
ATOM 663 N N . VAL A 1 86 ? -13.392 2.097 11.284 1.00 68.19 86 VAL A N 1
ATOM 664 C CA . VAL A 1 86 ? -13.282 1.760 9.867 1.00 68.19 86 VAL A CA 1
ATOM 665 C C . VAL A 1 86 ? -12.040 0.915 9.667 1.00 68.19 86 VAL A C 1
ATOM 667 O O . VAL A 1 86 ? -10.951 1.310 10.087 1.00 68.19 86 VAL A O 1
ATOM 670 N N . VAL A 1 87 ? -12.195 -0.257 9.046 1.00 63.50 87 VAL A N 1
ATOM 671 C CA . VAL A 1 87 ? -11.067 -1.136 8.743 1.00 63.50 87 VAL A CA 1
ATOM 672 C C . VAL A 1 87 ? -11.099 -1.549 7.275 1.00 63.50 87 VAL A C 1
ATOM 674 O O . VAL A 1 87 ? -11.987 -2.256 6.802 1.00 63.50 87 VAL A O 1
ATOM 677 N N . TYR A 1 88 ? -10.075 -1.125 6.553 1.00 62.94 88 TYR A N 1
ATOM 678 C CA . TYR A 1 88 ? -9.901 -1.349 5.131 1.00 62.94 88 TYR A CA 1
ATOM 679 C C . TYR A 1 88 ? -8.998 -2.558 4.897 1.00 62.94 88 TYR A C 1
ATOM 681 O O . TYR A 1 88 ? -7.825 -2.549 5.273 1.00 62.94 88 TYR A O 1
ATOM 689 N N . TYR A 1 89 ? -9.533 -3.584 4.235 1.00 57.62 89 TYR A N 1
ATOM 690 C CA . TYR A 1 89 ? -8.765 -4.729 3.750 1.00 57.62 89 TYR A CA 1
ATOM 691 C C . TYR A 1 89 ? -8.750 -4.720 2.222 1.00 57.62 89 TYR A C 1
ATOM 693 O O . TYR A 1 89 ? -9.758 -5.078 1.610 1.00 57.62 89 TYR A O 1
ATOM 701 N N . PRO A 1 90 ? -7.634 -4.351 1.572 1.00 52.06 90 PRO A N 1
ATOM 702 C CA . PRO A 1 90 ? -7.532 -4.539 0.135 1.00 52.06 90 PRO A CA 1
ATOM 703 C C . PRO A 1 90 ? -7.556 -6.038 -0.183 1.00 52.06 90 PRO A C 1
ATOM 705 O O . PRO A 1 90 ? -6.755 -6.816 0.343 1.00 52.06 90 PRO A O 1
ATOM 708 N N . GLU A 1 91 ? -8.474 -6.469 -1.051 1.00 48.09 91 GLU A N 1
ATOM 709 C CA . GLU A 1 91 ? -8.303 -7.760 -1.713 1.00 48.09 91 GLU A CA 1
ATOM 710 C C . GLU A 1 91 ? -7.151 -7.654 -2.716 1.00 48.09 91 GLU A C 1
ATOM 712 O O . GLU A 1 91 ? -6.969 -6.635 -3.382 1.00 48.09 91 GLU A O 1
ATOM 717 N N . ASN A 1 92 ? -6.355 -8.721 -2.830 1.00 43.97 92 ASN A N 1
ATOM 718 C CA . ASN A 1 92 ? -5.298 -8.819 -3.832 1.00 43.97 92 ASN A CA 1
ATOM 719 C C . ASN A 1 92 ? -5.920 -8.920 -5.239 1.00 43.97 92 ASN A C 1
ATOM 721 O O . ASN A 1 92 ? -6.009 -10.011 -5.804 1.00 43.97 92 ASN A O 1
ATOM 725 N N . THR A 1 93 ? -6.320 -7.804 -5.843 1.00 40.84 93 THR A N 1
ATOM 726 C CA . THR A 1 93 ? -6.564 -7.760 -7.287 1.00 40.84 93 THR A CA 1
ATOM 727 C C . THR A 1 93 ? -5.213 -7.717 -7.996 1.00 40.84 93 THR A C 1
ATOM 729 O O . THR A 1 93 ? -4.499 -6.719 -7.932 1.00 40.84 93 THR A O 1
ATOM 732 N N . THR A 1 94 ? -4.830 -8.816 -8.643 1.00 37.50 94 THR A N 1
ATOM 733 C CA . THR A 1 94 ? -3.649 -8.873 -9.522 1.00 37.50 94 THR A CA 1
ATOM 734 C C . THR A 1 94 ? -4.052 -8.531 -10.965 1.00 37.50 94 THR A C 1
ATOM 736 O O . THR A 1 94 ? -5.177 -8.811 -11.373 1.00 37.50 94 THR A O 1
ATOM 739 N N . GLY A 1 95 ? -3.151 -7.918 -11.746 1.00 43.69 95 GLY A N 1
ATOM 740 C CA . GLY A 1 95 ? -3.352 -7.618 -13.180 1.00 43.69 95 GLY A CA 1
ATOM 741 C C . GLY A 1 95 ? -3.774 -6.176 -13.507 1.00 43.69 95 GLY A C 1
ATOM 742 O O . GLY A 1 95 ? -3.749 -5.307 -12.642 1.00 43.69 95 GLY A O 1
ATOM 743 N N . GLU A 1 96 ? -4.145 -5.905 -14.768 1.00 36.72 96 GLU A N 1
ATOM 744 C CA . GLU A 1 96 ? -4.567 -4.567 -15.242 1.00 36.72 96 GLU A CA 1
ATOM 745 C C . GLU A 1 96 ? -5.792 -4.010 -14.510 1.00 36.72 96 GLU A C 1
ATOM 747 O O . GLU A 1 96 ? -5.899 -2.797 -14.327 1.00 36.72 96 GLU A O 1
ATOM 752 N N . LEU A 1 97 ? -6.664 -4.887 -13.995 1.00 34.84 97 LEU A N 1
ATOM 753 C CA . LEU A 1 97 ? -7.744 -4.481 -13.097 1.00 34.84 97 LEU A CA 1
ATOM 754 C C . LEU A 1 97 ? -7.195 -3.705 -11.889 1.00 34.84 97 LEU A C 1
ATOM 756 O O . LEU A 1 97 ? -7.801 -2.720 -11.504 1.00 34.84 97 LEU A O 1
ATOM 760 N N . SER A 1 98 ? -6.021 -4.040 -11.341 1.00 44.16 98 SER A N 1
ATOM 761 C CA . SER A 1 98 ? -5.445 -3.301 -10.208 1.00 44.16 98 SER A CA 1
ATOM 762 C C . SER A 1 98 ? -5.084 -1.854 -10.561 1.00 44.16 98 SER A C 1
ATOM 764 O O . SER A 1 98 ? -5.073 -1.015 -9.674 1.00 44.16 98 SER A O 1
ATOM 766 N N . LYS A 1 99 ? -4.773 -1.536 -11.829 1.00 40.31 99 LYS A N 1
ATOM 767 C CA . LYS A 1 99 ? -4.419 -0.169 -12.261 1.00 40.31 99 LYS A CA 1
ATOM 768 C C . LYS A 1 99 ? -5.656 0.740 -12.327 1.00 40.31 99 LYS A C 1
ATOM 770 O O . LYS A 1 99 ? -5.560 1.913 -11.986 1.00 40.31 99 LYS A O 1
ATOM 775 N N . HIS A 1 100 ? -6.815 0.191 -12.698 1.00 37.22 100 HIS A N 1
ATOM 776 C CA . HIS A 1 100 ? -8.094 0.920 -12.758 1.00 37.22 100 HIS A CA 1
ATOM 777 C C . HIS A 1 100 ? -8.938 0.797 -11.486 1.00 37.22 100 HIS A C 1
ATOM 779 O O . HIS A 1 100 ? -9.838 1.599 -11.255 1.00 37.22 100 HIS A O 1
ATOM 785 N N . LEU A 1 101 ? -8.630 -0.198 -10.657 1.00 37.84 101 LEU A N 1
ATOM 786 C CA . LEU A 1 101 ? -9.352 -0.549 -9.443 1.00 37.84 101 LEU A CA 1
ATOM 787 C C . LEU A 1 101 ? -8.440 -0.497 -8.206 1.00 37.84 101 LEU A C 1
ATOM 789 O O . LEU A 1 101 ? -8.763 -1.135 -7.208 1.00 37.84 101 LEU A O 1
ATOM 793 N N . LYS A 1 102 ? -7.345 0.295 -8.235 1.00 39.38 102 LYS A N 1
ATOM 794 C CA . LYS A 1 102 ? -6.461 0.606 -7.075 1.00 39.38 102 LYS A CA 1
ATOM 795 C C . LYS A 1 102 ? -7.274 1.003 -5.816 1.00 39.38 102 LYS A C 1
ATOM 797 O O . LYS A 1 102 ? -6.762 0.906 -4.708 1.00 39.38 102 LYS A O 1
ATOM 802 N N . TRP A 1 103 ? -8.543 1.384 -6.006 1.00 41.28 103 TRP A N 1
ATOM 803 C CA . TRP A 1 103 ? -9.511 1.860 -5.017 1.00 41.28 103 TRP A CA 1
ATOM 804 C C . TRP A 1 103 ? -10.732 0.942 -4.794 1.00 41.28 103 TRP A C 1
ATOM 806 O O . TRP A 1 103 ? -11.583 1.276 -3.983 1.00 41.28 103 TRP A O 1
ATOM 816 N N . LEU A 1 104 ? -10.874 -0.205 -5.475 1.00 39.56 104 LEU A N 1
ATOM 817 C CA . LEU A 1 104 ? -11.903 -1.205 -5.126 1.00 39.56 104 LEU A CA 1
ATOM 818 C C . LEU A 1 104 ? -11.313 -2.200 -4.136 1.00 39.56 104 LEU A C 1
ATOM 820 O O . LEU A 1 104 ? -11.047 -3.365 -4.429 1.00 39.56 104 LEU A O 1
ATOM 824 N N . THR A 1 105 ? -11.091 -1.693 -2.934 1.00 50.31 105 THR A N 1
ATOM 825 C CA . THR A 1 105 ? -11.081 -2.541 -1.750 1.00 50.31 105 THR A CA 1
ATOM 826 C C . THR A 1 105 ? -12.535 -2.823 -1.366 1.00 50.31 105 THR A C 1
ATOM 828 O O . THR A 1 105 ? -13.443 -2.142 -1.847 1.00 50.31 105 THR A O 1
ATOM 831 N N . ILE A 1 106 ? -12.780 -3.841 -0.543 1.00 51.75 106 ILE A N 1
ATOM 832 C CA . ILE A 1 106 ? -14.068 -3.968 0.140 1.00 51.75 106 ILE A CA 1
ATOM 833 C C . ILE A 1 106 ? -13.836 -3.377 1.531 1.00 51.75 106 ILE A C 1
ATOM 835 O O . ILE A 1 106 ? -13.283 -4.087 2.381 1.00 51.75 106 ILE A O 1
ATOM 839 N N . PRO A 1 107 ? -14.140 -2.087 1.784 1.00 55.19 107 PRO A N 1
ATOM 840 C CA . PRO A 1 107 ? -14.107 -1.582 3.140 1.00 55.19 107 PRO A CA 1
ATOM 841 C C . PRO A 1 107 ? -15.079 -2.397 3.986 1.00 55.19 107 PRO A C 1
ATOM 843 O O . PRO A 1 107 ? -16.235 -2.603 3.602 1.00 55.19 107 PRO A O 1
ATOM 846 N N . PHE A 1 108 ? -14.615 -2.840 5.148 1.00 61.22 108 PHE A N 1
ATOM 847 C CA . PHE A 1 108 ? -15.516 -3.294 6.187 1.00 61.22 108 PHE A CA 1
ATOM 848 C C . PHE A 1 108 ? -15.644 -2.165 7.201 1.00 61.22 108 PHE A C 1
ATOM 850 O O . PHE A 1 108 ? -14.694 -1.834 7.916 1.00 61.22 108 PHE A O 1
ATOM 857 N N . TYR A 1 109 ? -16.829 -1.565 7.269 1.00 66.94 109 TYR A N 1
ATOM 858 C CA . TYR A 1 109 ? -17.143 -0.676 8.379 1.00 66.94 109 TYR A CA 1
ATOM 859 C C . TYR A 1 109 ? -17.695 -1.530 9.504 1.00 66.94 109 TYR A C 1
ATOM 861 O O . TYR A 1 109 ? -18.651 -2.286 9.311 1.00 66.94 109 TYR A O 1
ATOM 869 N N . PHE A 1 110 ? -17.073 -1.417 10.672 1.00 71.75 110 PHE A N 1
ATOM 870 C CA . PHE A 1 110 ? -17.520 -2.108 11.864 1.00 71.75 110 PHE A CA 1
ATOM 871 C C . PHE A 1 110 ? -18.180 -1.094 12.789 1.00 71.75 110 P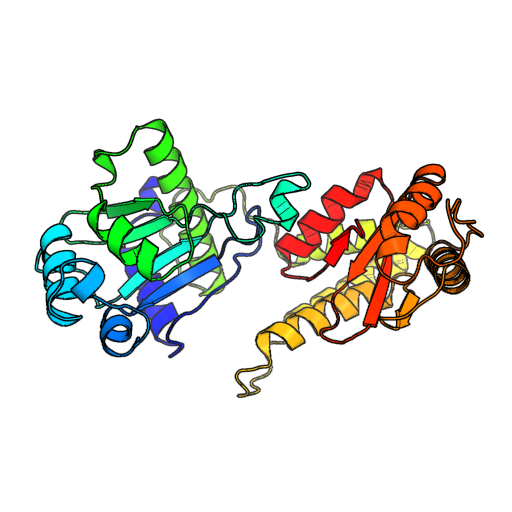HE A C 1
ATOM 873 O O . PHE A 1 110 ? -17.547 -0.170 13.304 1.00 71.75 110 PHE A O 1
ATOM 880 N N . ALA A 1 111 ? -19.479 -1.278 12.991 1.00 67.88 111 ALA A N 1
ATOM 881 C CA . ALA A 1 111 ? -20.254 -0.527 13.960 1.00 67.88 111 ALA A CA 1
ATOM 882 C C . ALA A 1 111 ? -20.433 -1.388 15.213 1.00 67.88 111 ALA A C 1
ATOM 884 O O . ALA A 1 111 ? -20.878 -2.534 15.136 1.00 67.88 111 ALA A O 1
ATOM 885 N N . PHE A 1 112 ? -20.077 -0.836 16.367 1.00 64.56 112 PHE A N 1
ATOM 886 C CA . PHE A 1 112 ? -20.245 -1.490 17.661 1.00 64.56 112 PHE A CA 1
ATOM 887 C C . PHE A 1 112 ? -21.366 -0.784 18.401 1.00 64.56 112 PHE A C 1
ATOM 889 O O . PHE A 1 112 ? -21.321 0.433 18.574 1.00 64.56 112 PHE A O 1
ATOM 896 N N . THR A 1 113 ? -22.378 -1.560 18.770 1.00 60.53 113 THR A N 1
ATOM 897 C CA . THR A 1 113 ? -23.638 -1.075 19.331 1.00 60.53 113 THR A CA 1
ATOM 898 C C . THR A 1 113 ? -23.971 -1.847 20.605 1.00 60.53 113 THR A C 1
ATOM 900 O O . THR A 1 113 ? -23.393 -2.907 20.857 1.00 60.53 113 THR A O 1
ATOM 903 N N . ASP A 1 114 ? -24.963 -1.391 21.370 1.00 58.03 114 ASP A N 1
ATOM 904 C CA . ASP A 1 114 ? -25.538 -2.170 22.478 1.00 58.03 114 ASP A CA 1
ATOM 905 C C . ASP A 1 114 ? -26.190 -3.487 22.028 1.00 58.03 114 ASP A C 1
ATOM 907 O O . ASP A 1 114 ? -26.354 -4.408 22.830 1.00 58.03 114 ASP A O 1
ATOM 911 N N . LYS A 1 115 ? -26.537 -3.603 20.743 1.00 58.97 115 LYS A N 1
ATOM 912 C CA . LYS A 1 115 ? -27.065 -4.821 20.117 1.00 58.97 115 LYS A CA 1
ATOM 913 C C . LYS A 1 115 ? -25.977 -5.734 19.549 1.00 58.97 115 LYS A C 1
ATOM 915 O O . LYS A 1 115 ? -26.301 -6.780 18.993 1.00 58.97 115 LYS A O 1
ATOM 920 N N . GLY A 1 116 ? -24.704 -5.374 19.711 1.00 63.41 116 GLY A N 1
ATOM 921 C CA . GLY A 1 116 ? -23.560 -6.150 19.250 1.00 63.41 116 GLY A CA 1
ATOM 922 C C . GLY A 1 116 ? -22.853 -5.531 18.047 1.00 63.41 116 GLY A C 1
ATOM 923 O O . GLY A 1 116 ? -22.914 -4.323 17.802 1.00 63.41 116 GLY A O 1
ATOM 924 N N . MET A 1 117 ? -22.112 -6.370 17.322 1.00 70.75 117 MET A N 1
ATOM 925 C CA . MET A 1 117 ? -21.276 -5.944 16.204 1.00 70.75 117 MET A CA 1
ATOM 926 C C . MET A 1 117 ? -22.036 -6.019 14.881 1.00 70.75 117 MET A C 1
ATOM 928 O O . MET A 1 117 ? -22.584 -7.057 14.502 1.00 70.75 117 MET A O 1
ATOM 932 N N . HIS A 1 118 ? -21.998 -4.916 14.149 1.00 70.75 118 HIS A N 1
ATOM 933 C CA . HIS A 1 118 ? -22.582 -4.771 12.830 1.00 70.75 118 HIS A CA 1
ATOM 934 C C . HIS A 1 118 ? -21.483 -4.561 11.803 1.00 70.75 118 HIS A C 1
ATOM 936 O O . HIS A 1 118 ? -20.459 -3.933 12.085 1.00 70.75 118 HIS A O 1
ATOM 942 N N . ILE A 1 119 ? -21.713 -5.086 10.604 1.00 69.38 119 ILE A N 1
ATOM 943 C CA . ILE A 1 119 ? -20.780 -4.954 9.497 1.00 69.38 119 ILE A CA 1
ATOM 944 C C . ILE A 1 119 ? -21.465 -4.324 8.296 1.00 69.38 119 ILE A C 1
ATOM 946 O O 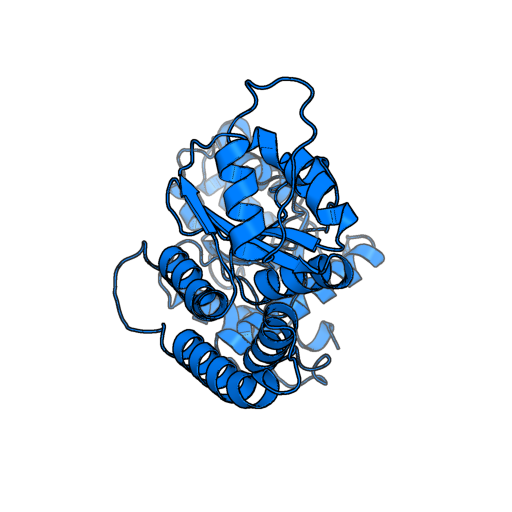. ILE A 1 119 ? -22.617 -4.623 7.967 1.00 69.38 119 ILE A O 1
ATOM 950 N N . LEU A 1 120 ? -20.710 -3.460 7.640 1.00 66.19 120 LEU A N 1
ATOM 951 C CA . LEU A 1 120 ? -21.050 -2.850 6.375 1.00 66.19 120 LEU A CA 1
ATOM 952 C C . LEU A 1 120 ? -20.013 -3.324 5.370 1.00 66.19 120 LEU A C 1
ATOM 954 O O . LEU A 1 120 ? -18.832 -2.998 5.487 1.00 66.19 120 LEU A O 1
ATOM 958 N N . GLN A 1 121 ? -20.449 -4.162 4.437 1.00 61.56 121 GLN A N 1
ATOM 959 C CA . GLN A 1 121 ? -19.606 -4.595 3.339 1.00 61.56 121 GLN A CA 1
ATOM 960 C C . GLN A 1 121 ? -19.741 -3.557 2.235 1.00 61.56 121 GLN A C 1
ATOM 962 O O . GLN A 1 121 ? -20.774 -3.500 1.570 1.00 61.56 121 GLN A O 1
ATOM 967 N N . SER A 1 122 ? -18.714 -2.736 2.075 1.00 57.22 122 SER A N 1
ATOM 968 C CA . SER A 1 122 ? -18.702 -1.724 1.036 1.00 57.22 122 SER A CA 1
ATOM 969 C C . SER A 1 122 ? -18.027 -2.244 -0.215 1.00 57.22 122 SER A C 1
ATOM 971 O O . SER A 1 122 ? -17.049 -2.978 -0.136 1.00 57.22 122 SER A O 1
ATOM 973 N N . THR A 1 123 ? -18.533 -1.881 -1.385 1.00 51.38 123 THR A N 1
ATOM 974 C CA . THR A 1 123 ? -17.821 -2.137 -2.646 1.00 51.38 123 THR A CA 1
ATOM 975 C C . THR A 1 123 ? -17.274 -0.859 -3.269 1.00 51.38 123 THR A C 1
ATOM 977 O O . THR A 1 123 ? -16.656 -0.933 -4.329 1.00 51.38 123 THR A O 1
ATOM 980 N N . ARG A 1 124 ? -17.506 0.322 -2.673 1.00 51.72 124 ARG A N 1
ATOM 981 C CA . ARG A 1 124 ? -17.196 1.619 -3.298 1.00 51.72 124 ARG A CA 1
ATOM 982 C C . ARG A 1 124 ? -16.888 2.715 -2.276 1.00 51.72 124 ARG A C 1
ATOM 984 O O . ARG A 1 124 ? -17.433 2.736 -1.188 1.00 51.72 124 ARG A O 1
ATOM 991 N N . HIS A 1 125 ? -15.996 3.636 -2.649 1.00 51.38 125 HIS A N 1
ATOM 992 C CA . HIS A 1 125 ? -15.421 4.656 -1.750 1.00 51.38 125 HIS A CA 1
ATOM 993 C C . HIS A 1 125 ? -16.124 6.021 -1.812 1.00 51.38 125 HIS A C 1
ATOM 995 O O . HIS A 1 125 ? -15.609 6.998 -1.275 1.00 51.38 125 HIS A O 1
ATOM 1001 N N . SER A 1 126 ? -17.264 6.147 -2.496 1.00 59.53 126 SER A N 1
ATOM 1002 C CA . SER A 1 126 ? -17.992 7.415 -2.465 1.00 59.53 126 SER A CA 1
ATOM 1003 C C . SER A 1 126 ? -18.772 7.522 -1.163 1.00 59.53 126 SER A C 1
ATOM 1005 O O . SER A 1 126 ? -19.486 6.593 -0.802 1.00 59.53 126 SER A O 1
ATOM 1007 N N . TYR A 1 127 ? -18.730 8.677 -0.503 1.00 60.00 127 TYR A N 1
ATOM 1008 C CA . TYR A 1 127 ? -19.599 8.951 0.640 1.00 60.00 127 TYR A CA 1
ATOM 1009 C C . TYR A 1 127 ? -21.101 8.778 0.327 1.00 60.00 127 TYR A C 1
ATOM 1011 O O . TYR A 1 127 ? -21.887 8.401 1.194 1.00 60.00 127 TYR A O 1
ATOM 1019 N N . ILE A 1 128 ? -21.487 8.967 -0.939 1.00 63.03 128 ILE A N 1
ATOM 1020 C CA . ILE A 1 128 ? -22.824 8.650 -1.457 1.00 63.03 128 ILE A CA 1
ATOM 1021 C C . ILE A 1 128 ? -23.130 7.147 -1.335 1.00 63.03 128 ILE A C 1
ATOM 1023 O O . ILE A 1 128 ? -24.219 6.760 -0.909 1.00 63.03 128 ILE A O 1
ATOM 1027 N N . ASP A 1 129 ? -22.161 6.299 -1.680 1.00 65.94 129 ASP A N 1
ATOM 1028 C CA . ASP A 1 129 ? -22.290 4.846 -1.567 1.00 65.94 129 ASP A CA 1
ATOM 1029 C C . ASP A 1 129 ? -22.289 4.416 -0.091 1.00 65.94 129 ASP A C 1
ATOM 1031 O O . ASP A 1 129 ? -23.065 3.539 0.278 1.00 65.94 129 ASP A O 1
ATOM 1035 N N . ILE A 1 130 ? -21.525 5.099 0.774 1.00 64.44 130 ILE A N 1
ATOM 1036 C CA . ILE A 1 130 ? -21.528 4.863 2.228 1.00 64.44 130 ILE A CA 1
ATOM 1037 C C . ILE A 1 130 ? -22.940 5.035 2.810 1.00 64.44 130 ILE A C 1
ATOM 1039 O O . ILE A 1 130 ? -23.356 4.207 3.617 1.00 64.44 130 ILE A O 1
ATOM 1043 N N . ILE A 1 131 ? -23.715 6.043 2.387 1.00 66.88 131 ILE A N 1
ATOM 1044 C CA . ILE A 1 131 ? -25.107 6.226 2.846 1.00 66.88 131 ILE A CA 1
ATOM 1045 C C . ILE A 1 131 ? -25.998 5.049 2.419 1.00 66.88 131 ILE A C 1
ATOM 1047 O O . ILE A 1 131 ? -26.750 4.511 3.236 1.00 66.88 131 ILE A O 1
ATOM 1051 N N . GLU A 1 132 ? -25.944 4.640 1.148 1.00 67.38 132 GLU A N 1
ATOM 1052 C CA . GLU A 1 132 ? -26.752 3.519 0.641 1.00 67.38 132 GLU A CA 1
ATOM 1053 C C . GLU A 1 132 ? -26.353 2.182 1.273 1.00 67.38 132 GLU A C 1
ATOM 1055 O O . GLU A 1 132 ? -27.202 1.350 1.594 1.00 67.38 132 GLU A O 1
ATOM 1060 N N . GLU A 1 133 ? -25.068 1.976 1.517 1.00 66.00 133 GLU A N 1
ATOM 1061 C CA . GLU A 1 133 ? -24.562 0.765 2.147 1.00 66.00 133 GLU A CA 1
ATOM 1062 C C . GLU A 1 133 ? -24.800 0.777 3.668 1.00 66.00 133 GLU A C 1
ATOM 1064 O O . GLU A 1 133 ? -25.064 -0.277 4.248 1.00 66.00 133 GLU A O 1
ATOM 1069 N N . MET A 1 134 ? -24.855 1.951 4.314 1.00 68.12 134 MET A N 1
ATOM 1070 C CA . MET A 1 134 ? -25.343 2.096 5.693 1.00 68.12 134 MET A CA 1
ATOM 1071 C C . MET A 1 134 ? -26.790 1.642 5.820 1.00 68.12 134 MET A C 1
ATOM 1073 O O . MET A 1 134 ? -27.119 0.957 6.790 1.00 68.12 134 MET A O 1
ATOM 1077 N N . LYS A 1 135 ? -27.643 1.884 4.815 1.00 67.56 135 LYS A N 1
ATOM 1078 C CA . LYS A 1 135 ? -28.998 1.289 4.756 1.00 67.56 135 LYS A CA 1
ATOM 1079 C C . LYS A 1 135 ? -28.996 -0.228 4.700 1.00 67.56 135 LYS A C 1
ATOM 1081 O O . LYS A 1 135 ? -29.982 -0.848 5.096 1.00 67.56 135 LYS A O 1
ATOM 1086 N N . ALA A 1 136 ? -27.904 -0.824 4.241 1.00 67.25 136 ALA A N 1
ATOM 1087 C CA . ALA A 1 136 ? -27.725 -2.260 4.158 1.00 67.25 136 ALA A CA 1
ATOM 1088 C C . ALA A 1 136 ? -26.990 -2.860 5.368 1.00 67.25 136 ALA A C 1
ATOM 1090 O O . ALA A 1 136 ? -26.662 -4.046 5.305 1.00 67.25 136 ALA A O 1
ATOM 1091 N N . LEU A 1 137 ? -26.747 -2.092 6.442 1.00 69.75 137 LEU A N 1
ATOM 1092 C CA . LEU A 1 137 ? -26.094 -2.560 7.667 1.00 69.75 137 LEU A CA 1
ATOM 1093 C C . LEU A 1 137 ? -26.793 -3.814 8.207 1.00 69.75 137 LEU A C 1
ATOM 1095 O O . LEU A 1 137 ? -28.009 -3.834 8.411 1.00 69.75 137 LEU A O 1
ATOM 1099 N N . ARG A 1 138 ? -26.021 -4.879 8.447 1.00 71.62 138 ARG A N 1
ATOM 1100 C CA . ARG A 1 138 ? -26.556 -6.146 8.965 1.00 71.62 138 ARG A CA 1
ATOM 1101 C C . ARG A 1 138 ? -25.856 -6.508 10.268 1.00 71.62 138 ARG A C 1
ATOM 1103 O O . ARG A 1 138 ? -24.643 -6.310 10.375 1.00 71.62 138 ARG A O 1
ATOM 1110 N N . PRO A 1 139 ? -26.589 -7.061 11.251 1.00 73.94 139 PRO A N 1
ATOM 1111 C CA . PRO A 1 139 ? -25.964 -7.784 12.352 1.00 73.94 139 PRO A CA 1
ATOM 1112 C C . PRO A 1 139 ? -24.976 -8.812 11.793 1.00 73.94 139 PRO A C 1
ATOM 1114 O O . PRO A 1 139 ? -25.316 -9.495 10.820 1.00 73.94 139 PRO A O 1
ATOM 1117 N N . LEU A 1 140 ? -23.770 -8.927 12.368 1.00 71.88 140 LEU A N 1
ATOM 1118 C CA . LEU A 1 140 ? -22.757 -9.860 11.854 1.00 71.88 140 LEU A CA 1
ATOM 1119 C C . LEU A 1 140 ? -23.316 -11.290 11.764 1.00 71.88 140 LEU A C 1
ATOM 1121 O O . LEU A 1 140 ? -23.097 -11.973 10.773 1.00 71.88 140 LEU A O 1
ATOM 1125 N N . GLU A 1 141 ? -24.100 -11.707 12.755 1.00 74.25 141 GLU A N 1
ATOM 1126 C CA . GLU A 1 141 ? -24.791 -13.003 12.813 1.00 74.25 141 GLU A CA 1
ATOM 1127 C C . GLU A 1 141 ? -25.704 -13.311 11.611 1.00 74.25 141 GLU A C 1
ATOM 1129 O O . GLU A 1 141 ? -25.975 -14.479 11.335 1.00 74.25 141 GLU A O 1
ATOM 1134 N N . ASN A 1 142 ? -26.133 -12.289 10.862 1.00 77.12 142 ASN A N 1
ATOM 1135 C CA . ASN A 1 142 ? -26.978 -12.427 9.673 1.00 77.12 142 ASN A CA 1
ATOM 1136 C C . ASN A 1 142 ? -26.182 -12.499 8.356 1.00 77.12 142 ASN A C 1
ATOM 1138 O O . ASN A 1 142 ? -26.775 -12.575 7.277 1.00 77.12 142 ASN A O 1
ATOM 1142 N N . VAL A 1 143 ? -24.850 -12.449 8.415 1.00 74.19 143 VAL A N 1
ATOM 1143 C CA . VAL A 1 143 ? -23.946 -12.607 7.262 1.00 74.19 143 VAL A CA 1
ATOM 1144 C C . VAL A 1 143 ? -23.656 -14.104 7.038 1.00 74.19 143 VAL A C 1
ATOM 1146 O O . VAL A 1 143 ? -23.719 -14.868 7.995 1.00 74.19 143 VAL A O 1
ATOM 1149 N N . PRO A 1 144 ? -23.357 -14.602 5.823 1.00 78.19 144 PRO A N 1
ATOM 1150 C CA . PRO A 1 144 ? -22.956 -16.001 5.644 1.00 78.19 144 PRO A CA 1
ATOM 1151 C C . PRO A 1 144 ? -21.761 -16.389 6.533 1.00 78.19 144 PRO A C 1
ATOM 1153 O O . PRO A 1 144 ? -20.808 -15.626 6.659 1.00 78.19 144 PRO A O 1
ATOM 1156 N N . GLU A 1 145 ? -21.777 -17.586 7.128 1.00 74.06 145 GLU A N 1
ATOM 1157 C CA . GLU A 1 145 ? -20.779 -18.031 8.125 1.00 74.06 145 GLU A CA 1
ATOM 1158 C C . GLU A 1 145 ? -19.322 -17.918 7.632 1.00 74.06 145 GLU A C 1
ATOM 1160 O O . GLU A 1 145 ? -18.430 -17.510 8.379 1.00 74.06 145 GLU A O 1
ATOM 1165 N N . ALA A 1 146 ? -19.079 -18.214 6.351 1.00 69.06 146 ALA A N 1
ATOM 1166 C CA . ALA A 1 146 ? -17.760 -18.073 5.732 1.00 69.06 146 ALA A CA 1
ATOM 1167 C C . ALA A 1 146 ? -17.259 -16.615 5.737 1.00 69.06 146 ALA A C 1
ATOM 1169 O O . ALA A 1 146 ? -16.085 -16.356 6.016 1.00 69.06 146 ALA A O 1
ATOM 1170 N N . ASP A 1 147 ? -18.159 -15.665 5.484 1.00 68.38 147 ASP A N 1
ATOM 1171 C CA . ASP A 1 147 ? -17.861 -14.235 5.461 1.00 68.38 147 ASP A CA 1
ATOM 1172 C C . ASP A 1 147 ? -17.770 -13.667 6.885 1.00 68.38 147 ASP A C 1
ATOM 1174 O O . ASP A 1 147 ? -16.900 -12.838 7.154 1.00 68.38 147 ASP A O 1
ATOM 1178 N N . GLN A 1 148 ? -18.570 -14.178 7.833 1.00 70.06 148 GLN A N 1
ATOM 1179 C CA . GLN A 1 148 ? -18.450 -13.841 9.258 1.00 70.06 148 GLN A CA 1
ATOM 1180 C C . GLN A 1 148 ? -17.067 -14.191 9.811 1.00 70.06 148 GLN A C 1
ATOM 1182 O O . GLN A 1 148 ? -16.431 -13.372 10.481 1.00 70.06 148 GLN A O 1
ATOM 1187 N N . ALA A 1 149 ? -16.584 -15.406 9.530 1.00 71.12 149 ALA A N 1
ATOM 1188 C CA . ALA A 1 149 ? -15.280 -15.866 9.992 1.00 71.12 149 ALA A CA 1
ATOM 1189 C C . ALA A 1 149 ? -14.144 -15.020 9.395 1.00 71.12 149 ALA A C 1
ATOM 1191 O O . ALA A 1 149 ? -13.227 -14.622 10.118 1.00 71.12 149 ALA A O 1
ATOM 1192 N N . LYS A 1 150 ? -14.231 -14.698 8.095 1.00 69.94 150 LYS A N 1
ATOM 1193 C CA . LYS A 1 150 ? -13.275 -13.824 7.397 1.00 69.94 150 LYS A CA 1
ATOM 1194 C C . LYS A 1 150 ? -13.265 -12.420 8.005 1.00 69.94 150 LYS A C 1
ATOM 1196 O O . LYS A 1 150 ? -12.197 -11.951 8.393 1.00 69.94 150 LYS A O 1
ATOM 1201 N N . ALA A 1 151 ? -14.431 -11.795 8.157 1.00 69.88 151 ALA A N 1
ATOM 1202 C CA . ALA A 1 151 ? -14.570 -10.454 8.719 1.00 69.88 151 ALA A CA 1
ATOM 1203 C C . ALA A 1 151 ? -14.083 -10.369 10.173 1.00 69.88 151 ALA A C 1
ATOM 1205 O O . ALA A 1 151 ? -13.350 -9.451 10.532 1.00 69.88 151 ALA A O 1
ATOM 1206 N N . THR A 1 152 ? -14.424 -11.359 11.003 1.00 73.12 152 THR A N 1
ATOM 1207 C CA . THR A 1 152 ? -13.984 -11.423 12.406 1.00 73.12 152 THR A CA 1
ATOM 1208 C C . THR A 1 152 ? -12.469 -11.610 12.509 1.00 73.12 152 THR A C 1
ATOM 1210 O O . THR A 1 152 ? -11.825 -11.006 13.366 1.00 73.12 152 THR A O 1
ATOM 1213 N N . GLN A 1 153 ? -11.876 -12.432 11.635 1.00 72.81 153 GLN A N 1
ATOM 1214 C CA . GLN A 1 153 ? -10.424 -12.621 11.576 1.00 72.81 153 GLN A CA 1
ATOM 1215 C C . GLN A 1 153 ? -9.700 -11.348 11.164 1.00 72.81 153 GLN A C 1
ATOM 1217 O O . GLN A 1 153 ? -8.742 -10.950 11.823 1.00 72.81 153 GLN A O 1
ATOM 1222 N N . GLN A 1 154 ? -10.197 -10.703 10.118 1.00 72.19 154 GLN A N 1
ATOM 1223 C CA . GLN A 1 154 ? -9.718 -9.412 9.664 1.00 72.19 154 GLN A CA 1
ATOM 1224 C C . GLN A 1 154 ? -9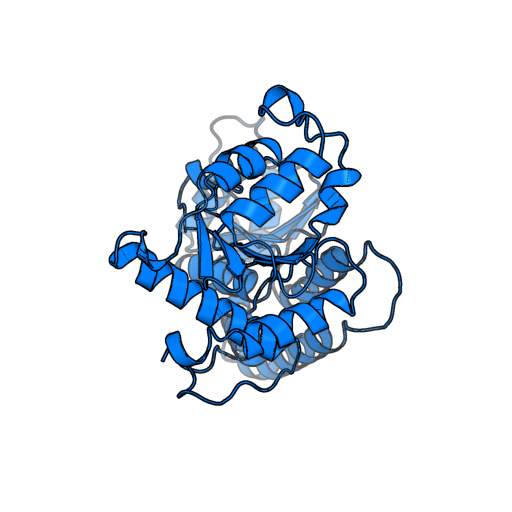.776 -8.396 10.809 1.00 72.19 154 GLN A C 1
ATOM 1226 O O . GLN A 1 154 ? -8.736 -7.963 11.291 1.00 72.19 154 GLN A O 1
ATOM 1231 N N . LEU A 1 155 ? -10.947 -8.126 11.375 1.00 75.00 155 LEU A N 1
ATOM 1232 C CA . LEU A 1 155 ? -11.076 -7.201 12.497 1.00 75.00 155 LEU A CA 1
ATOM 1233 C C . LEU A 1 155 ? -10.127 -7.516 13.669 1.00 75.00 155 LEU A C 1
ATOM 1235 O O . LEU A 1 155 ? -9.481 -6.607 14.188 1.00 75.00 155 LEU A O 1
ATOM 1239 N N . ALA A 1 156 ? -9.975 -8.783 14.063 1.00 76.88 156 ALA A N 1
ATOM 1240 C CA . ALA A 1 156 ? -9.036 -9.163 15.120 1.00 76.88 156 ALA A CA 1
ATOM 1241 C C . ALA A 1 156 ? -7.576 -8.818 14.774 1.00 76.88 156 ALA A C 1
ATOM 1243 O O . ALA A 1 156 ? -6.835 -8.339 15.635 1.00 76.88 156 ALA A O 1
ATOM 1244 N N . ASP A 1 157 ? -7.161 -9.043 13.526 1.00 71.31 157 ASP A N 1
ATOM 1245 C CA . ASP A 1 157 ? -5.822 -8.709 13.043 1.00 71.31 157 ASP A CA 1
ATOM 1246 C C . ASP A 1 157 ? -5.587 -7.190 13.041 1.00 71.31 157 ASP A C 1
ATOM 1248 O O . ASP A 1 157 ? -4.508 -6.736 13.449 1.00 71.31 157 ASP A O 1
ATOM 1252 N N . ALA A 1 158 ? -6.593 -6.400 12.650 1.00 72.56 158 ALA A N 1
ATOM 1253 C CA . ALA A 1 158 ? -6.532 -4.943 12.726 1.00 72.56 158 ALA A CA 1
ATOM 1254 C C . ALA A 1 158 ? -6.444 -4.449 14.169 1.00 72.56 158 ALA A C 1
ATOM 1256 O O . ALA A 1 158 ? -5.523 -3.696 14.490 1.00 72.56 158 ALA A O 1
ATOM 1257 N N . LEU A 1 159 ? -7.334 -4.912 15.053 1.00 75.69 159 LEU A N 1
ATOM 1258 C CA . LEU A 1 159 ? -7.340 -4.520 16.463 1.00 75.69 159 LEU A CA 1
ATOM 1259 C C . LEU A 1 159 ? -6.002 -4.849 17.126 1.00 75.69 159 LEU A C 1
ATOM 1261 O O . LEU A 1 159 ? -5.378 -3.968 17.708 1.00 75.69 159 LEU A O 1
ATOM 1265 N N . LEU A 1 160 ? -5.491 -6.076 16.974 1.00 73.31 160 LEU A N 1
ATOM 1266 C CA . LEU A 1 160 ? -4.182 -6.471 17.510 1.00 73.31 160 LEU A CA 1
ATOM 1267 C C . LEU A 1 160 ? -3.061 -5.530 17.100 1.00 73.31 160 LEU A C 1
ATOM 1269 O O . LEU A 1 160 ? -2.182 -5.190 17.897 1.00 73.31 160 LEU A O 1
ATOM 1273 N N . SER A 1 161 ? -3.046 -5.179 15.825 1.00 68.75 161 SER A N 1
ATOM 1274 C CA . SER A 1 161 ? -1.940 -4.443 15.252 1.00 68.75 161 SER A CA 1
ATOM 1275 C C . SER A 1 161 ? -2.039 -2.950 15.564 1.00 68.75 161 SER A C 1
ATOM 1277 O O . SER A 1 161 ? -1.020 -2.341 15.895 1.00 68.75 161 SER A O 1
ATOM 1279 N N . LEU A 1 162 ? -3.254 -2.392 15.588 1.00 70.44 162 LEU A N 1
ATOM 1280 C CA . LEU A 1 162 ? -3.532 -1.067 16.140 1.00 70.44 162 LEU A CA 1
ATOM 1281 C C . LEU A 1 162 ? -3.125 -0.987 17.609 1.00 70.44 162 LEU A C 1
ATOM 1283 O O . LEU A 1 162 ? -2.385 -0.083 17.977 1.00 70.44 162 LEU A O 1
ATOM 1287 N N . GLY A 1 163 ? -3.506 -1.955 18.446 1.00 73.06 163 GLY A N 1
ATOM 1288 C CA . GLY A 1 163 ? -3.102 -1.939 19.850 1.00 73.06 163 GLY A CA 1
ATOM 1289 C C . GLY A 1 163 ? -1.592 -2.044 20.035 1.00 73.06 163 GLY A C 1
ATOM 1290 O O . GLY A 1 163 ? -1.040 -1.335 20.867 1.00 73.06 163 GLY A O 1
ATOM 1291 N N . ARG A 1 164 ? -0.873 -2.822 19.213 1.00 68.69 164 ARG A N 1
ATOM 1292 C CA . ARG A 1 164 ? 0.604 -2.812 19.228 1.00 68.69 164 ARG A CA 1
ATOM 1293 C C . ARG A 1 164 ? 1.172 -1.434 18.893 1.00 68.69 164 ARG A C 1
ATOM 1295 O O . ARG A 1 164 ? 2.066 -0.972 19.599 1.00 68.69 164 ARG A O 1
ATOM 1302 N N . ARG A 1 165 ? 0.659 -0.788 17.842 1.00 64.75 165 ARG A N 1
ATOM 1303 C CA . ARG A 1 165 ? 1.086 0.553 17.410 1.00 64.75 165 ARG A CA 1
ATOM 1304 C C . ARG A 1 165 ? 0.811 1.603 18.487 1.00 64.75 165 ARG A C 1
ATOM 1306 O O . ARG A 1 165 ? 1.696 2.378 18.830 1.00 64.75 165 ARG A O 1
ATOM 1313 N N . LEU A 1 166 ? -0.387 1.567 19.058 1.00 68.06 166 LEU A N 1
ATOM 1314 C CA . LEU A 1 166 ? -0.863 2.471 20.104 1.00 68.06 166 LEU A CA 1
ATOM 1315 C C . LEU A 1 166 ? -0.354 2.086 21.506 1.00 68.06 166 LEU A C 1
ATOM 1317 O O . LEU A 1 166 ? -0.688 2.747 22.486 1.00 68.06 166 LEU A O 1
ATOM 1321 N N . ARG A 1 167 ? 0.464 1.027 21.610 1.00 72.81 167 ARG A N 1
ATOM 1322 C CA . ARG A 1 167 ? 1.010 0.466 22.859 1.00 72.81 167 ARG A CA 1
ATOM 1323 C C . ARG A 1 167 ? -0.069 0.113 23.896 1.00 72.81 167 ARG A C 1
ATOM 1325 O O . ARG A 1 167 ? 0.169 0.192 25.099 1.00 72.81 167 ARG A O 1
ATOM 1332 N N . LEU A 1 168 ? -1.241 -0.310 23.430 1.00 74.31 168 LEU A N 1
ATOM 1333 C CA . LEU A 1 168 ? -2.357 -0.760 24.254 1.00 74.31 168 LEU A CA 1
ATOM 1334 C C . LEU A 1 168 ? -2.181 -2.242 24.632 1.00 74.31 168 LEU A C 1
ATOM 1336 O O . LEU A 1 168 ? -1.956 -3.084 23.757 1.00 74.31 168 LEU A O 1
ATOM 1340 N N . PRO A 1 169 ? -2.291 -2.598 25.921 1.00 68.06 169 PRO A N 1
ATOM 1341 C CA . PRO A 1 169 ? -2.269 -3.989 26.346 1.00 68.06 169 PRO A CA 1
ATOM 1342 C C . PRO A 1 169 ? -3.621 -4.657 26.050 1.00 68.06 169 PRO A C 1
ATOM 1344 O O . PRO A 1 169 ? -4.655 -4.211 26.548 1.00 68.06 169 PRO A O 1
ATOM 1347 N N . PHE A 1 170 ? -3.617 -5.758 25.296 1.00 68.50 170 PHE A N 1
ATOM 1348 C CA . PHE A 1 170 ? -4.772 -6.656 25.173 1.00 68.50 170 PHE A CA 1
ATOM 1349 C C . PHE A 1 170 ? -4.593 -7.888 26.057 1.00 68.50 170 PHE A C 1
ATOM 1351 O O . PHE A 1 170 ? -3.475 -8.394 26.195 1.00 68.50 170 PHE A O 1
ATOM 1358 N N . ALA A 1 171 ? -5.687 -8.375 26.653 1.00 57.22 171 ALA A N 1
ATOM 1359 C CA . ALA A 1 171 ? -5.684 -9.636 27.386 1.00 57.22 171 ALA A CA 1
ATOM 1360 C C . ALA A 1 171 ? -5.244 -10.753 26.428 1.00 57.22 171 ALA A C 1
ATOM 1362 O O . ALA A 1 171 ? -5.848 -10.972 25.379 1.00 57.22 171 ALA A O 1
ATOM 1363 N N . ALA A 1 172 ? -4.121 -11.392 26.743 1.00 46.50 172 ALA A N 1
ATOM 1364 C CA . ALA A 1 172 ? -3.432 -12.302 25.845 1.00 46.50 172 ALA A CA 1
ATOM 1365 C C . ALA A 1 172 ? -4.195 -13.629 25.681 1.00 46.50 172 ALA A C 1
ATOM 1367 O O . ALA A 1 172 ? -3.861 -14.624 26.318 1.00 46.50 172 ALA A O 1
ATOM 1368 N N . GLY A 1 173 ? -5.166 -13.669 24.770 1.00 45.34 173 GLY A N 1
ATOM 1369 C CA . GLY A 1 173 ? -5.411 -14.878 23.985 1.00 45.34 173 GLY A CA 1
ATOM 1370 C C . GLY A 1 173 ? -4.142 -15.195 23.192 1.00 45.34 173 GLY A C 1
ATOM 1371 O O . GLY A 1 173 ? -3.469 -14.269 22.728 1.00 45.34 173 GLY A O 1
ATOM 1372 N N . SER A 1 174 ? -3.748 -16.472 23.102 1.00 44.22 174 SER A N 1
ATOM 1373 C CA . SER A 1 174 ? -2.459 -16.899 22.529 1.00 44.22 174 SER A CA 1
ATOM 1374 C C . SER A 1 174 ? -2.148 -16.129 21.246 1.00 44.22 174 SER A C 1
ATOM 1376 O O . SER A 1 174 ? -2.867 -16.271 20.270 1.00 44.22 174 SER A O 1
ATOM 1378 N N . ALA A 1 175 ? -1.126 -15.272 21.251 1.00 42.66 175 ALA A N 1
ATOM 1379 C CA . ALA A 1 175 ? -0.900 -14.338 20.153 1.00 42.66 175 ALA A CA 1
ATOM 1380 C C . ALA A 1 175 ? -0.824 -15.079 18.800 1.00 42.66 175 ALA A C 1
ATOM 1382 O O . ALA A 1 175 ? -0.111 -16.087 18.713 1.00 42.66 175 ALA A O 1
ATOM 1383 N N . PRO A 1 176 ? -1.481 -14.591 17.725 1.00 43.09 176 PRO A N 1
ATOM 1384 C CA . PRO A 1 176 ? -1.169 -15.089 16.390 1.00 43.09 176 PRO A CA 1
ATOM 1385 C C . PRO A 1 176 ? 0.332 -14.919 16.173 1.00 43.09 176 PRO A C 1
ATOM 1387 O O . PRO A 1 176 ? 0.918 -13.979 16.731 1.00 43.09 176 PRO A O 1
ATOM 1390 N N . LYS A 1 177 ? 0.952 -15.851 15.423 1.00 47.84 177 LYS A N 1
ATOM 1391 C CA . LYS A 1 177 ? 2.403 -15.876 15.154 1.00 47.84 177 LYS A CA 1
ATOM 1392 C C . LYS A 1 177 ? 2.895 -14.441 15.033 1.00 47.84 177 LYS A C 1
ATOM 1394 O O . LYS A 1 177 ? 2.476 -13.739 14.117 1.00 47.84 177 LYS A O 1
ATOM 1399 N N . LYS A 1 178 ? 3.692 -14.011 16.020 1.00 53.97 178 LYS A N 1
ATOM 1400 C CA . LYS A 1 178 ? 4.132 -12.623 16.190 1.00 53.97 178 LYS A CA 1
ATOM 1401 C C . LYS A 1 178 ? 4.512 -12.087 14.814 1.00 53.97 178 LYS A C 1
ATOM 1403 O O . LYS A 1 178 ? 5.410 -12.656 14.185 1.00 53.97 178 LYS A O 1
ATOM 1408 N N . ALA A 1 179 ? 3.783 -11.073 14.339 1.00 55.56 179 ALA A N 1
ATOM 1409 C CA . ALA A 1 179 ? 4.110 -10.428 13.077 1.00 55.56 179 ALA A CA 1
ATOM 1410 C C . ALA A 1 179 ? 5.612 -10.103 13.114 1.00 55.56 179 ALA A C 1
ATOM 1412 O O . ALA A 1 179 ? 6.117 -9.731 14.185 1.00 55.56 179 ALA A O 1
ATOM 1413 N N . PRO A 1 180 ? 6.350 -10.352 12.020 1.00 67.50 180 PRO A N 1
ATOM 1414 C CA . PRO A 1 180 ? 7.770 -10.045 11.987 1.00 67.50 180 PRO A CA 1
ATOM 1415 C C . PRO A 1 180 ? 7.954 -8.594 12.432 1.00 67.50 180 PRO A C 1
ATOM 1417 O O . PRO A 1 180 ? 7.212 -7.714 12.003 1.00 67.50 180 PRO A O 1
ATOM 1420 N N . SER A 1 181 ? 8.890 -8.363 13.355 1.00 76.12 181 SER A N 1
ATOM 1421 C CA . SER A 1 181 ? 9.217 -7.000 13.758 1.00 76.12 181 SER A CA 1
ATOM 1422 C C . SER A 1 181 ? 9.651 -6.202 12.533 1.00 76.12 181 SER A C 1
ATOM 1424 O O . SER A 1 181 ? 10.210 -6.768 11.594 1.00 76.12 181 SER A O 1
ATOM 1426 N N . GLU A 1 182 ? 9.447 -4.890 12.567 1.00 72.94 182 GLU A N 1
ATOM 1427 C CA . GLU A 1 182 ? 9.927 -3.977 11.527 1.00 72.94 182 GLU A CA 1
ATOM 1428 C C . GLU A 1 182 ? 11.418 -4.200 11.236 1.00 72.94 182 GLU A C 1
ATOM 1430 O O . GLU A 1 182 ? 11.811 -4.391 10.095 1.00 72.94 182 GLU A O 1
ATOM 1435 N N . GLU A 1 183 ? 12.228 -4.374 12.283 1.00 76.94 183 GLU A N 1
ATOM 1436 C CA . GLU A 1 183 ? 13.645 -4.740 12.172 1.00 76.94 183 GLU A CA 1
ATOM 1437 C C . GLU A 1 183 ? 13.885 -6.033 11.375 1.00 76.94 183 GLU A C 1
ATOM 1439 O O . GLU A 1 183 ? 14.833 -6.126 10.597 1.00 76.94 183 GLU A O 1
ATOM 1444 N N . LYS A 1 184 ? 13.026 -7.046 11.543 1.00 81.38 184 LYS A N 1
ATOM 1445 C CA . LYS A 1 184 ? 13.129 -8.299 10.789 1.00 81.38 184 LYS A CA 1
ATOM 1446 C C . LYS A 1 184 ? 12.760 -8.090 9.319 1.00 81.38 184 LYS A C 1
ATOM 1448 O O . LYS A 1 184 ? 13.413 -8.681 8.465 1.00 81.38 184 LYS A O 1
ATOM 1453 N N . LEU A 1 185 ? 11.740 -7.279 9.044 1.00 82.12 185 LEU A N 1
ATOM 1454 C CA . LEU A 1 185 ? 11.319 -6.934 7.685 1.00 82.12 185 LEU A CA 1
ATOM 1455 C C . LEU A 1 185 ? 12.393 -6.118 6.960 1.00 82.12 185 LEU A C 1
ATOM 1457 O O . LEU A 1 185 ? 12.746 -6.462 5.839 1.00 82.12 185 LEU A O 1
ATOM 1461 N N . ILE A 1 186 ? 12.965 -5.111 7.626 1.00 81.38 186 ILE A N 1
ATOM 1462 C CA . ILE A 1 186 ? 14.069 -4.295 7.109 1.00 81.38 186 ILE A CA 1
ATOM 1463 C C . ILE A 1 186 ? 15.263 -5.185 6.786 1.00 81.38 186 ILE A C 1
ATOM 1465 O O . ILE A 1 186 ? 15.749 -5.174 5.666 1.00 81.38 186 ILE A O 1
ATOM 1469 N N . LYS A 1 187 ? 15.689 -6.029 7.731 1.00 82.88 187 LYS A N 1
ATOM 1470 C CA . LYS A 1 187 ? 16.822 -6.935 7.518 1.00 82.88 187 LYS A CA 1
ATOM 1471 C C . LYS A 1 187 ? 16.615 -7.862 6.319 1.00 82.88 187 LYS A C 1
ATOM 1473 O O . LYS A 1 187 ? 17.562 -8.148 5.591 1.00 82.88 187 LYS A O 1
ATOM 1478 N N . GLU A 1 188 ? 15.396 -8.364 6.139 1.00 86.81 188 GLU A N 1
ATOM 1479 C CA . GLU A 1 188 ? 15.048 -9.185 4.982 1.00 86.81 188 GLU A CA 1
ATOM 1480 C C . GLU A 1 188 ? 15.090 -8.368 3.686 1.00 86.81 188 GLU A C 1
ATOM 1482 O O . GLU A 1 188 ? 15.706 -8.806 2.718 1.00 86.81 188 GLU A O 1
ATOM 1487 N N . LEU A 1 189 ? 14.505 -7.168 3.684 1.00 87.69 189 LEU A N 1
ATOM 1488 C CA . LEU A 1 189 ? 14.492 -6.280 2.527 1.00 87.69 189 LEU A CA 1
ATOM 1489 C C . LEU A 1 189 ? 15.912 -5.884 2.108 1.00 87.69 189 LEU A C 1
ATOM 1491 O O . LEU A 1 189 ? 16.280 -6.062 0.952 1.00 87.69 189 LEU A O 1
ATOM 1495 N N . THR A 1 190 ? 16.738 -5.440 3.053 1.00 84.69 190 THR A N 1
ATOM 1496 C CA . THR A 1 190 ? 18.147 -5.098 2.833 1.00 84.69 190 THR A CA 1
ATOM 1497 C C . THR A 1 190 ? 18.928 -6.274 2.242 1.00 84.69 190 THR A C 1
ATOM 1499 O O . THR A 1 190 ? 19.724 -6.086 1.327 1.00 84.69 190 THR A O 1
ATOM 1502 N N . ALA A 1 191 ? 18.686 -7.503 2.712 1.00 84.25 191 ALA A N 1
ATOM 1503 C CA . ALA A 1 191 ? 19.350 -8.688 2.171 1.00 84.25 191 ALA A CA 1
ATOM 1504 C C . ALA A 1 191 ? 18.954 -8.985 0.714 1.00 84.25 191 ALA A C 1
ATOM 1506 O O . ALA A 1 191 ? 19.801 -9.422 -0.066 1.00 84.25 191 ALA A O 1
ATOM 1507 N N . LEU A 1 192 ? 17.690 -8.745 0.350 1.00 88.06 192 LEU A N 1
ATOM 1508 C CA . LEU A 1 192 ? 17.194 -8.927 -1.017 1.00 88.06 192 LEU A CA 1
ATOM 1509 C C . LEU A 1 192 ? 17.683 -7.825 -1.963 1.00 88.06 192 LEU A C 1
ATOM 1511 O O . LEU A 1 192 ? 18.012 -8.120 -3.108 1.00 88.06 192 LEU A O 1
ATOM 1515 N N . LEU A 1 193 ? 17.764 -6.583 -1.478 1.00 86.19 193 LEU A N 1
ATOM 1516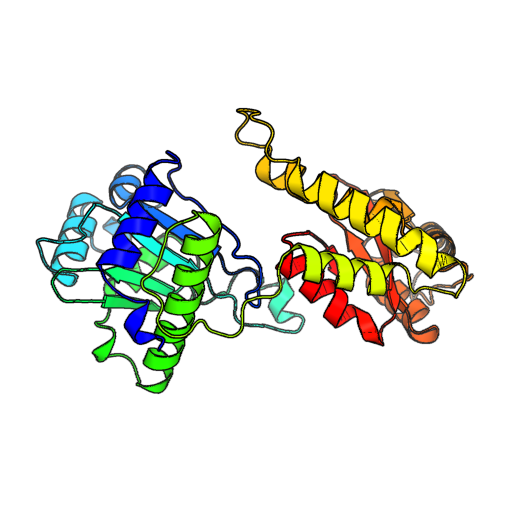 C CA . LEU A 1 193 ? 18.230 -5.434 -2.255 1.00 86.19 193 LEU A CA 1
ATOM 1517 C C . LEU A 1 193 ? 19.738 -5.480 -2.530 1.00 86.19 193 LEU A C 1
ATOM 1519 O O . LEU A 1 193 ? 20.167 -5.193 -3.640 1.00 86.19 193 LEU A O 1
ATOM 1523 N N . LEU A 1 194 ? 20.546 -5.859 -1.534 1.00 76.75 194 LEU A N 1
ATOM 1524 C CA . LEU A 1 194 ? 22.006 -5.754 -1.628 1.00 76.75 194 LEU A CA 1
ATOM 1525 C C . LEU A 1 194 ? 22.704 -6.998 -2.173 1.00 76.75 194 LEU A C 1
ATOM 1527 O O . LEU A 1 194 ? 23.893 -6.910 -2.450 1.00 76.75 194 LEU A O 1
ATOM 1531 N N . LYS A 1 195 ? 22.004 -8.141 -2.291 1.00 65.75 195 LYS A N 1
ATOM 1532 C CA . LYS A 1 195 ? 22.549 -9.434 -2.756 1.00 65.75 195 LYS A CA 1
ATOM 1533 C C . LYS A 1 195 ? 23.992 -9.662 -2.284 1.00 65.75 195 LYS A C 1
ATOM 1535 O O . LYS A 1 195 ? 24.925 -9.453 -3.054 1.00 65.75 195 LYS A O 1
ATOM 1540 N N . PRO A 1 196 ? 24.200 -10.095 -1.030 1.00 51.53 196 PRO A N 1
ATOM 1541 C CA . PRO A 1 196 ? 25.535 -10.144 -0.464 1.00 51.53 196 PRO A CA 1
ATOM 1542 C C . PRO A 1 196 ? 26.441 -11.055 -1.296 1.00 51.53 196 PRO A C 1
ATOM 1544 O O . PRO A 1 196 ? 26.247 -12.271 -1.333 1.00 51.53 196 PRO A O 1
ATOM 1547 N N . ASP A 1 197 ? 27.462 -10.475 -1.917 1.00 57.62 197 ASP A N 1
ATOM 1548 C CA . ASP A 1 197 ? 28.682 -11.219 -2.167 1.00 57.62 197 ASP A CA 1
ATOM 1549 C C . ASP A 1 197 ? 29.444 -11.368 -0.830 1.00 57.62 197 ASP A C 1
ATOM 1551 O O . ASP A 1 197 ? 29.090 -10.791 0.209 1.00 57.62 197 ASP A O 1
ATOM 1555 N N . ALA A 1 198 ? 30.488 -12.199 -0.806 1.00 47.41 198 ALA A N 1
ATOM 1556 C CA . ALA A 1 198 ? 31.238 -12.465 0.425 1.00 47.41 198 ALA A CA 1
ATOM 1557 C C . ALA A 1 198 ? 31.872 -11.196 1.046 1.00 47.41 198 ALA A C 1
ATOM 1559 O O . ALA A 1 198 ? 32.238 -11.212 2.224 1.00 47.41 198 ALA A O 1
ATOM 1560 N N . LYS A 1 199 ? 31.991 -10.105 0.278 1.00 50.62 199 LYS A N 1
ATOM 1561 C CA . LYS A 1 199 ? 32.520 -8.804 0.696 1.00 50.62 199 LYS A CA 1
ATOM 1562 C C . LYS A 1 199 ? 31.407 -7.917 1.281 1.00 50.62 199 LYS A C 1
ATOM 1564 O O . LYS A 1 199 ? 31.635 -7.290 2.315 1.00 50.62 199 LYS A O 1
ATOM 1569 N N . THR A 1 200 ? 30.189 -7.965 0.733 1.00 59.78 200 THR A N 1
ATOM 1570 C CA . THR A 1 200 ? 29.030 -7.163 1.183 1.00 59.78 200 THR A CA 1
ATOM 1571 C C . THR A 1 200 ? 28.443 -7.624 2.521 1.00 59.78 200 THR A C 1
ATOM 1573 O O . THR A 1 200 ? 27.834 -6.833 3.233 1.00 59.78 200 THR A O 1
ATOM 1576 N N . ALA A 1 201 ? 28.629 -8.884 2.934 1.00 56.66 201 ALA A N 1
ATOM 1577 C CA . ALA A 1 201 ? 28.014 -9.417 4.162 1.00 56.66 201 ALA A CA 1
ATOM 1578 C C . ALA A 1 201 ? 28.429 -8.682 5.460 1.00 56.66 201 ALA A C 1
ATOM 1580 O O . ALA A 1 201 ? 27.655 -8.627 6.421 1.00 56.66 201 ALA A O 1
ATOM 1581 N N . LYS A 1 202 ? 29.644 -8.114 5.503 1.00 60.56 202 LYS A N 1
ATOM 1582 C CA . LYS A 1 202 ? 30.137 -7.324 6.647 1.00 60.56 202 LYS A CA 1
ATOM 1583 C C . LYS A 1 202 ? 29.548 -5.909 6.659 1.00 60.56 202 LYS A C 1
ATOM 1585 O O . LYS A 1 202 ? 29.247 -5.397 7.734 1.00 60.56 202 LYS A O 1
ATOM 1590 N N . GLU A 1 203 ? 29.352 -5.324 5.481 1.00 65.12 203 GLU A N 1
ATOM 1591 C CA . GLU A 1 203 ? 28.749 -4.000 5.270 1.00 65.12 203 GLU A CA 1
ATOM 1592 C C . GLU A 1 203 ? 27.230 -4.041 5.489 1.00 65.12 203 GLU A C 1
ATOM 1594 O O . GLU A 1 203 ? 26.671 -3.133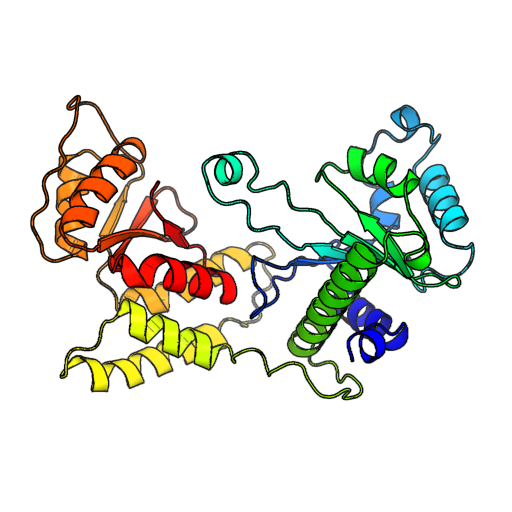 6.098 1.00 65.12 203 GLU A O 1
ATOM 1599 N N . LEU A 1 204 ? 26.587 -5.165 5.149 1.00 66.44 204 LEU A N 1
ATOM 1600 C CA . LEU A 1 204 ? 25.157 -5.419 5.343 1.00 66.44 204 LEU A CA 1
ATOM 1601 C C . LEU A 1 204 ? 24.708 -5.160 6.784 1.00 66.44 204 LEU A C 1
ATOM 1603 O O . LEU A 1 204 ? 23.627 -4.627 7.015 1.00 66.44 204 LEU A O 1
ATOM 1607 N N . LYS A 1 205 ? 25.528 -5.543 7.770 1.00 67.62 205 LYS A N 1
ATOM 1608 C CA . LYS A 1 205 ? 25.203 -5.356 9.189 1.00 67.62 205 LYS A CA 1
ATOM 1609 C C . LYS A 1 205 ? 25.195 -3.877 9.581 1.00 67.62 205 LYS A C 1
ATOM 1611 O O . LYS A 1 205 ? 24.343 -3.488 10.373 1.00 67.62 205 LYS A O 1
ATOM 1616 N N . THR A 1 206 ? 26.128 -3.095 9.043 1.00 72.88 206 THR A N 1
ATOM 1617 C CA . THR A 1 206 ? 26.217 -1.649 9.275 1.00 72.88 206 THR A CA 1
ATOM 1618 C C . THR A 1 206 ? 25.057 -0.937 8.590 1.00 72.88 206 THR A C 1
ATOM 1620 O O . THR A 1 206 ? 24.296 -0.268 9.275 1.00 72.88 206 THR A O 1
ATOM 1623 N N . ILE A 1 207 ? 24.820 -1.224 7.307 1.00 69.25 207 ILE A N 1
ATOM 1624 C CA . ILE A 1 207 ? 23.712 -0.655 6.524 1.00 69.25 207 ILE A CA 1
ATOM 1625 C C . ILE A 1 207 ? 22.355 -0.985 7.156 1.00 69.25 207 ILE A C 1
ATOM 1627 O O . ILE A 1 207 ? 21.499 -0.123 7.310 1.00 69.25 207 ILE A O 1
ATOM 1631 N N . THR A 1 208 ? 22.156 -2.236 7.589 1.00 68.56 208 THR A N 1
ATOM 1632 C CA . THR A 1 208 ? 20.918 -2.626 8.283 1.00 68.56 208 THR A CA 1
ATOM 1633 C C . THR A 1 208 ? 20.760 -1.848 9.590 1.00 68.56 208 THR A C 1
ATOM 1635 O O . THR A 1 208 ? 19.650 -1.462 9.933 1.00 68.56 208 THR A O 1
ATOM 1638 N N . ALA A 1 209 ? 21.841 -1.635 10.347 1.00 73.44 209 ALA A N 1
ATOM 1639 C CA . ALA A 1 209 ? 21.776 -0.903 11.609 1.00 73.44 209 ALA A CA 1
ATOM 1640 C C . ALA A 1 209 ? 21.480 0.590 11.398 1.00 73.44 209 ALA A C 1
ATOM 1642 O O . ALA A 1 209 ? 20.677 1.139 12.147 1.00 73.44 209 ALA A O 1
ATOM 1643 N N . GLU A 1 210 ? 22.081 1.206 10.378 1.00 72.56 210 GLU A N 1
ATOM 1644 C CA . GLU A 1 210 ? 21.842 2.596 9.967 1.00 72.56 210 GLU A CA 1
ATOM 1645 C C . GLU A 1 210 ? 20.399 2.775 9.490 1.00 72.56 210 GLU A C 1
ATOM 1647 O O . GLU A 1 210 ? 19.654 3.538 10.098 1.00 72.56 210 GLU A O 1
ATOM 1652 N N . ALA A 1 211 ? 19.938 1.955 8.540 1.00 66.62 211 ALA A N 1
ATOM 1653 C CA . ALA A 1 211 ? 18.556 1.992 8.069 1.00 66.62 211 ALA A CA 1
ATOM 1654 C C . ALA A 1 211 ? 17.543 1.762 9.203 1.00 66.62 211 ALA A C 1
ATOM 1656 O O . ALA A 1 211 ? 16.546 2.468 9.298 1.00 66.62 211 ALA A O 1
ATOM 1657 N N . VAL A 1 212 ? 17.792 0.808 10.112 1.00 68.25 212 VAL A N 1
ATOM 1658 C CA . VAL A 1 212 ? 16.921 0.584 11.281 1.00 68.25 212 VAL A CA 1
ATOM 1659 C C . VAL A 1 212 ? 16.927 1.781 12.235 1.00 68.25 212 VAL A C 1
ATOM 1661 O O . VAL A 1 212 ? 15.895 2.059 12.845 1.00 68.25 212 VAL A O 1
ATOM 1664 N N . ALA A 1 213 ? 18.057 2.467 12.413 1.00 70.50 213 ALA A N 1
ATOM 1665 C CA . ALA A 1 213 ? 18.139 3.650 13.264 1.00 70.50 213 ALA A CA 1
ATOM 1666 C C . ALA A 1 213 ? 17.372 4.829 12.650 1.00 70.50 213 ALA A C 1
ATOM 1668 O O . ALA A 1 213 ? 16.526 5.401 13.332 1.00 70.50 213 ALA A O 1
ATOM 1669 N N . GLU A 1 214 ? 17.587 5.117 11.367 1.00 65.50 214 GLU A N 1
ATOM 1670 C CA . GLU A 1 214 ? 16.949 6.226 10.647 1.00 65.50 214 GLU A CA 1
ATOM 1671 C C . GLU A 1 214 ? 15.427 6.048 10.538 1.00 65.50 214 GLU A C 1
ATOM 1673 O O . GLU A 1 214 ? 14.652 6.970 10.801 1.00 65.50 214 GLU A O 1
ATOM 1678 N N . LEU A 1 215 ? 14.982 4.816 10.250 1.00 62.19 215 LEU A N 1
ATOM 1679 C CA . LEU A 1 215 ? 13.562 4.453 10.223 1.00 62.19 215 LEU A CA 1
ATOM 1680 C C . LEU A 1 215 ? 12.889 4.625 11.599 1.00 62.19 215 LEU A C 1
ATOM 1682 O O . LEU A 1 215 ? 11.691 4.911 11.663 1.00 62.19 215 LEU A O 1
ATOM 1686 N N . ARG A 1 216 ? 13.652 4.488 12.697 1.00 60.19 216 ARG A N 1
ATOM 1687 C CA . ARG A 1 216 ? 13.177 4.659 14.083 1.00 60.19 216 ARG A CA 1
ATOM 1688 C C . ARG A 1 216 ? 13.197 6.108 14.570 1.00 60.19 216 ARG A C 1
ATOM 1690 O O . ARG A 1 216 ? 12.382 6.436 15.427 1.00 60.19 216 ARG A O 1
ATOM 1697 N N . THR A 1 217 ? 14.108 6.951 14.086 1.00 56.09 217 THR A N 1
ATOM 1698 C CA . THR A 1 217 ? 14.280 8.336 14.566 1.00 56.09 217 THR A CA 1
ATOM 1699 C C . THR A 1 217 ? 13.334 9.345 13.916 1.00 56.09 217 THR A C 1
ATOM 1701 O O . THR A 1 217 ? 13.208 10.451 14.425 1.00 56.09 217 THR A O 1
ATOM 1704 N N . GLY A 1 218 ? 12.612 8.975 12.853 1.00 48.91 218 GLY A N 1
ATOM 1705 C CA . GLY A 1 218 ? 11.654 9.844 12.150 1.00 48.91 218 GLY A CA 1
ATOM 1706 C C . GLY A 1 218 ? 10.348 10.170 12.896 1.00 48.91 218 GLY A C 1
ATOM 1707 O O . GLY A 1 218 ? 9.335 10.400 12.242 1.00 48.91 218 GLY A O 1
ATOM 1708 N N . SER A 1 219 ? 10.335 10.141 14.231 1.00 42.84 219 SER A N 1
ATOM 1709 C CA . SER A 1 219 ? 9.254 10.664 15.082 1.00 42.84 219 SER A CA 1
ATOM 1710 C C . SER A 1 219 ? 9.702 11.943 15.800 1.00 42.84 219 SER A C 1
ATOM 1712 O O . SER A 1 219 ? 9.517 12.061 17.011 1.00 42.84 219 SER A O 1
ATOM 1714 N N . GLY A 1 220 ? 10.399 12.827 15.081 1.00 39.19 220 GLY A N 1
ATOM 1715 C CA . GLY A 1 220 ? 10.661 14.185 15.546 1.00 39.19 220 GLY A CA 1
ATOM 1716 C C . GLY A 1 220 ? 9.362 14.982 15.513 1.00 39.19 220 GLY A C 1
ATOM 1717 O O . GLY A 1 220 ? 8.614 14.883 14.544 1.00 39.19 220 GLY A O 1
ATOM 1718 N N . ASP A 1 221 ? 9.096 15.681 16.610 1.00 39.03 221 ASP A N 1
ATOM 1719 C CA . ASP A 1 221 ? 7.941 16.535 16.880 1.00 39.03 221 ASP A CA 1
ATOM 1720 C C . ASP A 1 221 ? 7.879 17.764 15.946 1.00 39.03 221 ASP A C 1
ATOM 1722 O O . ASP A 1 221 ? 8.013 18.893 16.413 1.00 39.03 221 ASP A O 1
ATOM 1726 N N . ASP A 1 222 ? 7.691 17.566 14.642 1.00 40.06 222 ASP A N 1
ATOM 1727 C CA . ASP A 1 222 ? 7.431 18.668 13.711 1.00 40.06 222 ASP A CA 1
ATOM 1728 C C . ASP A 1 222 ? 5.925 18.718 13.393 1.00 40.06 222 ASP A C 1
ATOM 1730 O O . ASP A 1 222 ? 5.351 17.839 12.748 1.00 40.06 222 ASP A O 1
ATOM 1734 N N . GLU A 1 223 ? 5.278 19.735 13.966 1.00 40.22 223 GLU A N 1
ATOM 1735 C CA . GLU A 1 223 ? 3.858 20.086 13.861 1.00 40.22 223 GLU A CA 1
ATOM 1736 C C . GLU A 1 223 ? 3.508 20.683 12.481 1.00 40.22 223 GLU A C 1
ATOM 1738 O O . GLU A 1 223 ? 3.055 21.823 12.402 1.00 40.22 223 GLU A O 1
ATOM 1743 N N . ASP A 1 224 ? 3.706 19.947 11.385 1.00 42.22 224 ASP A N 1
ATOM 1744 C CA . ASP A 1 224 ? 3.179 20.351 10.073 1.00 42.22 224 ASP A CA 1
ATOM 1745 C C . ASP A 1 224 ? 2.440 19.184 9.391 1.00 42.22 224 ASP A C 1
ATOM 1747 O O . ASP A 1 224 ? 2.999 18.145 9.031 1.00 42.22 224 ASP A O 1
ATOM 1751 N N . ASP A 1 225 ? 1.130 19.366 9.203 1.00 42.38 225 ASP A N 1
ATOM 1752 C CA . ASP A 1 225 ? 0.140 18.359 8.782 1.00 42.38 225 ASP A CA 1
ATOM 1753 C C . ASP A 1 225 ? 0.325 17.807 7.345 1.00 42.38 225 ASP A C 1
ATOM 1755 O O . ASP A 1 225 ? -0.544 17.110 6.819 1.00 42.38 225 ASP A O 1
ATOM 1759 N N . ASN A 1 226 ? 1.469 18.063 6.701 1.00 43.03 226 ASN A N 1
ATOM 1760 C CA . ASN A 1 226 ? 1.816 17.579 5.359 1.00 43.03 226 ASN A CA 1
ATOM 1761 C C . ASN A 1 226 ? 3.023 16.608 5.339 1.00 43.03 226 ASN A C 1
ATOM 1763 O O . ASN A 1 226 ? 3.377 16.067 4.291 1.00 43.03 226 ASN A O 1
ATOM 1767 N N . ASP A 1 227 ? 3.642 16.333 6.494 1.00 46.78 227 ASP A N 1
ATOM 1768 C CA . ASP A 1 227 ? 4.919 15.604 6.584 1.00 46.78 227 ASP A CA 1
ATOM 1769 C C . ASP A 1 227 ? 4.795 14.073 6.657 1.00 46.78 227 ASP A C 1
ATOM 1771 O O . ASP A 1 227 ? 5.790 13.343 6.597 1.00 46.78 227 ASP A O 1
ATOM 1775 N N . GLY A 1 228 ? 3.575 13.537 6.733 1.00 46.25 228 GLY A N 1
ATOM 1776 C CA . GLY A 1 228 ? 3.342 12.097 6.878 1.00 46.25 228 GLY A CA 1
ATOM 1777 C C . GLY A 1 228 ? 3.765 11.251 5.668 1.00 46.25 228 GLY A C 1
ATOM 1778 O O . GLY A 1 228 ? 4.235 10.122 5.847 1.00 46.25 228 GLY A O 1
ATOM 1779 N N . GLU A 1 229 ? 3.610 11.766 4.444 1.00 44.56 229 GLU A N 1
ATOM 1780 C CA . GLU A 1 229 ? 4.025 11.084 3.206 1.00 44.56 229 GLU A CA 1
ATOM 1781 C C . GLU A 1 229 ? 5.492 11.355 2.866 1.00 44.56 229 GLU A C 1
ATOM 1783 O O . GLU A 1 229 ? 6.228 10.406 2.583 1.00 44.56 229 GLU A O 1
ATOM 1788 N N . ASN A 1 230 ? 5.957 12.597 3.034 1.00 49.50 230 ASN A N 1
ATOM 1789 C CA . ASN A 1 230 ? 7.368 12.955 2.874 1.00 49.50 230 ASN A CA 1
ATOM 1790 C C . ASN A 1 230 ? 8.266 12.183 3.850 1.00 49.50 230 ASN A C 1
ATOM 1792 O O . ASN A 1 230 ? 9.284 11.626 3.441 1.00 49.50 230 ASN A O 1
ATOM 1796 N N . SER A 1 231 ? 7.857 12.025 5.115 1.00 55.44 231 SER A N 1
ATOM 1797 C CA . SER A 1 231 ? 8.588 11.208 6.095 1.00 55.44 231 SER A CA 1
ATOM 1798 C C . SER A 1 231 ? 8.698 9.741 5.656 1.00 55.44 231 SER A C 1
ATOM 1800 O O . SER A 1 231 ? 9.713 9.097 5.910 1.00 55.44 231 SER A O 1
ATOM 1802 N N . ARG A 1 232 ? 7.699 9.186 4.951 1.00 57.31 232 ARG A N 1
ATOM 1803 C CA . ARG A 1 232 ? 7.738 7.801 4.434 1.00 57.31 232 ARG A CA 1
ATOM 1804 C C . ARG A 1 232 ? 8.608 7.668 3.187 1.00 57.31 232 ARG A C 1
ATOM 1806 O O . ARG A 1 232 ? 9.366 6.703 3.095 1.00 57.31 232 ARG A O 1
ATOM 1813 N N . ALA A 1 233 ? 8.540 8.634 2.271 1.00 59.28 233 ALA A N 1
ATOM 1814 C CA . ALA A 1 233 ? 9.413 8.696 1.103 1.00 59.28 233 ALA A CA 1
ATOM 1815 C C . ALA A 1 233 ? 10.891 8.803 1.531 1.00 59.28 233 ALA A C 1
ATOM 1817 O O . ALA A 1 233 ? 11.717 8.014 1.074 1.00 59.28 233 ALA A O 1
ATOM 1818 N N . ILE A 1 234 ? 11.204 9.665 2.505 1.00 61.94 234 ILE A N 1
ATOM 1819 C CA . ILE A 1 234 ? 12.551 9.835 3.084 1.00 61.94 234 ILE A CA 1
ATOM 1820 C C . ILE A 1 234 ? 13.065 8.543 3.738 1.00 61.94 234 ILE A C 1
ATOM 1822 O O . ILE A 1 234 ? 14.226 8.173 3.582 1.00 61.94 234 ILE A O 1
ATOM 1826 N N . ARG A 1 235 ? 12.191 7.799 4.415 1.00 66.81 235 ARG A N 1
ATOM 1827 C CA . ARG A 1 235 ? 12.533 6.547 5.106 1.00 66.81 235 ARG A CA 1
ATOM 1828 C C . ARG A 1 235 ? 13.021 5.429 4.178 1.00 66.81 235 ARG A C 1
ATOM 1830 O O . ARG A 1 235 ? 13.992 4.746 4.498 1.00 66.81 235 ARG A O 1
ATOM 1837 N N . GLY A 1 236 ? 12.371 5.215 3.035 1.00 69.31 236 GLY A N 1
ATOM 1838 C CA . GLY A 1 236 ? 12.840 4.220 2.062 1.00 69.31 236 GLY A CA 1
ATOM 1839 C C . GLY A 1 236 ? 14.054 4.690 1.261 1.00 69.31 236 GLY A C 1
ATOM 1840 O O . GLY A 1 236 ? 14.835 3.846 0.818 1.00 69.31 236 GLY A O 1
ATOM 1841 N N . LEU A 1 237 ? 14.281 6.006 1.155 1.00 73.31 237 LEU A N 1
ATOM 1842 C CA . LEU A 1 237 ? 15.489 6.555 0.536 1.00 73.31 237 LEU A CA 1
ATOM 1843 C C . LEU A 1 237 ? 16.758 6.121 1.279 1.00 73.31 237 LEU A C 1
ATOM 1845 O O . LEU A 1 237 ? 17.725 5.760 0.620 1.00 73.31 237 LEU A O 1
ATOM 1849 N N . THR A 1 238 ? 16.751 6.037 2.613 1.00 72.50 238 THR A N 1
ATOM 1850 C CA . THR A 1 238 ? 17.905 5.523 3.379 1.00 72.50 238 THR A CA 1
ATOM 1851 C C . THR A 1 238 ? 18.273 4.089 2.987 1.00 72.50 238 THR A C 1
ATOM 1853 O O . THR A 1 238 ? 19.447 3.753 2.876 1.00 72.50 238 THR A O 1
ATOM 1856 N N . LEU A 1 239 ? 17.286 3.224 2.727 1.00 75.56 239 LEU A N 1
ATOM 1857 C CA . LEU A 1 239 ? 17.561 1.861 2.256 1.00 75.56 239 LEU A CA 1
ATOM 1858 C C . LEU A 1 239 ? 18.137 1.854 0.839 1.00 75.56 239 LEU A C 1
ATOM 1860 O O . LEU A 1 239 ? 19.034 1.064 0.541 1.00 75.56 239 LEU A O 1
ATOM 1864 N N . LEU A 1 240 ? 17.616 2.725 -0.023 1.00 82.38 240 LEU A N 1
ATOM 1865 C CA . LEU A 1 240 ? 17.984 2.790 -1.433 1.00 82.38 240 LEU A CA 1
ATOM 1866 C C . LEU A 1 240 ? 19.294 3.548 -1.689 1.00 82.38 240 LEU A C 1
ATOM 1868 O O . LEU A 1 240 ? 19.922 3.290 -2.706 1.00 82.38 240 LEU A O 1
ATOM 1872 N N . GLN A 1 241 ? 19.790 4.359 -0.747 1.00 79.19 241 GLN A N 1
ATOM 1873 C CA . GLN A 1 241 ? 21.125 4.983 -0.808 1.00 79.19 241 GLN A CA 1
ATOM 1874 C C . GLN A 1 241 ? 22.275 3.975 -0.951 1.00 79.19 241 GLN A C 1
ATOM 1876 O O . GLN A 1 241 ? 23.373 4.334 -1.372 1.00 79.19 241 GLN A O 1
ATOM 1881 N N . HIS A 1 242 ? 22.037 2.715 -0.586 1.00 76.62 242 HIS A N 1
ATOM 1882 C CA . HIS A 1 242 ? 23.029 1.645 -0.670 1.00 76.62 242 HIS A CA 1
ATOM 1883 C C . HIS A 1 242 ? 22.813 0.707 -1.861 1.00 76.62 242 HIS A C 1
ATOM 1885 O O . HIS A 1 242 ? 23.579 -0.238 -2.043 1.00 76.62 242 HIS A O 1
ATOM 1891 N N . VAL A 1 243 ? 21.772 0.945 -2.655 1.00 83.19 243 VAL A N 1
ATOM 1892 C CA . VAL A 1 243 ? 21.432 0.168 -3.846 1.00 83.19 243 VAL A CA 1
ATOM 1893 C C . VAL A 1 243 ? 21.802 1.007 -5.070 1.00 83.19 243 VAL A C 1
ATOM 1895 O O . VAL A 1 243 ? 21.644 2.225 -5.028 1.00 83.19 243 VAL A O 1
ATOM 1898 N N . PRO A 1 244 ? 22.288 0.408 -6.170 1.00 86.44 244 PRO A N 1
ATOM 1899 C CA . PRO A 1 244 ? 22.380 1.121 -7.436 1.00 86.44 244 PRO A CA 1
ATOM 1900 C C . PRO A 1 244 ? 21.003 1.660 -7.842 1.00 86.44 244 PRO A C 1
ATOM 1902 O O . PRO A 1 244 ? 20.051 0.893 -8.018 1.00 86.44 244 PRO A O 1
ATOM 1905 N N . VAL A 1 245 ? 20.908 2.980 -7.965 1.00 92.12 245 VAL A N 1
ATOM 1906 C CA . VAL A 1 245 ? 19.698 3.689 -8.382 1.00 92.12 245 VAL A CA 1
ATOM 1907 C C . VAL A 1 245 ? 20.026 4.631 -9.529 1.00 92.12 245 VAL A C 1
ATOM 1909 O O . VAL A 1 245 ? 21.144 5.128 -9.610 1.00 92.12 245 VAL A O 1
ATOM 1912 N N . ALA A 1 246 ? 19.044 4.894 -10.385 1.00 94.00 246 ALA A N 1
ATOM 1913 C CA . ALA A 1 246 ? 19.137 5.904 -11.430 1.00 94.00 246 ALA A CA 1
ATOM 1914 C C . ALA A 1 246 ? 18.023 6.934 -11.240 1.00 94.00 246 ALA A C 1
ATOM 1916 O O . ALA A 1 246 ? 16.860 6.578 -11.033 1.00 94.00 246 ALA A O 1
ATOM 1917 N N . HIS A 1 247 ? 18.378 8.214 -11.317 1.00 93.19 247 HIS A N 1
ATOM 1918 C CA . HIS A 1 247 ? 17.421 9.313 -11.248 1.00 93.19 247 HIS A CA 1
ATOM 1919 C C . HIS A 1 247 ? 17.071 9.780 -12.657 1.00 93.19 247 HIS A C 1
ATOM 1921 O O . HIS A 1 247 ? 17.949 10.175 -13.423 1.00 93.19 247 HIS A O 1
ATOM 1927 N N . ALA A 1 248 ? 15.782 9.768 -12.979 1.00 91.25 248 ALA A N 1
ATOM 1928 C CA . ALA A 1 248 ? 15.275 10.192 -14.272 1.00 91.25 248 ALA A CA 1
ATOM 1929 C C . ALA A 1 248 ? 14.303 11.362 -14.121 1.00 91.25 248 ALA A C 1
ATOM 1931 O O . ALA A 1 248 ? 13.461 11.375 -13.224 1.00 91.25 248 ALA A O 1
ATOM 1932 N N . ASP A 1 249 ? 14.386 12.320 -15.041 1.00 89.25 249 ASP A N 1
ATOM 1933 C CA . ASP A 1 249 ? 13.324 13.309 -15.259 1.00 89.25 249 ASP A CA 1
ATOM 1934 C C .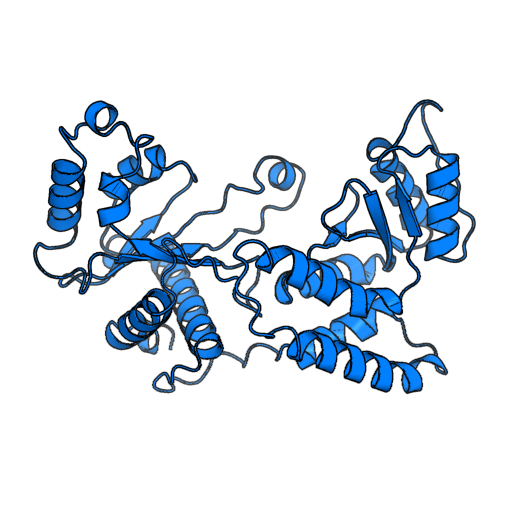 ASP A 1 249 ? 11.999 12.575 -15.577 1.00 89.25 249 ASP A C 1
ATOM 1936 O O . ASP A 1 249 ? 12.014 11.413 -15.978 1.00 89.25 249 ASP A O 1
ATOM 1940 N N . TRP A 1 250 ? 10.832 13.205 -15.432 1.00 87.25 250 TRP A N 1
ATOM 1941 C CA . TRP A 1 250 ? 9.582 12.618 -15.932 1.00 87.25 250 TRP A CA 1
ATOM 1942 C C . TRP A 1 250 ? 9.604 12.450 -17.461 1.00 87.25 250 TRP A C 1
ATOM 1944 O O . TRP A 1 250 ? 8.890 11.598 -18.008 1.00 87.25 250 TRP A O 1
ATOM 1954 N N . LYS A 1 251 ? 10.428 13.244 -18.164 1.00 92.50 251 LYS A N 1
ATOM 1955 C CA . LYS A 1 251 ? 10.592 13.192 -19.619 1.00 92.50 251 LYS A CA 1
ATOM 1956 C C . LYS A 1 251 ? 11.954 12.649 -20.047 1.00 92.50 251 LYS A C 1
ATOM 1958 O O . LYS A 1 251 ? 12.933 13.386 -20.084 1.00 92.50 251 LYS A O 1
ATOM 1963 N N . PHE A 1 252 ? 11.985 11.389 -20.481 1.00 94.56 252 PHE A N 1
ATOM 1964 C CA . PHE A 1 252 ? 13.205 10.710 -20.932 1.00 94.56 252 PHE A CA 1
ATOM 1965 C C . PHE A 1 252 ? 12.988 9.907 -22.220 1.00 94.56 252 PHE A C 1
ATOM 1967 O O . PHE A 1 252 ? 11.871 9.508 -22.554 1.00 94.56 252 PHE A O 1
ATOM 1974 N N . SER A 1 253 ? 14.066 9.699 -22.968 1.00 96.69 253 SER A N 1
ATOM 1975 C CA . SER A 1 253 ? 14.096 8.940 -24.216 1.00 96.69 253 SER A CA 1
ATOM 1976 C C . SER A 1 253 ? 14.492 7.478 -24.006 1.00 96.69 253 SER A C 1
ATOM 1978 O O . SER A 1 253 ? 14.878 7.061 -22.915 1.00 96.69 253 SER A O 1
ATOM 1980 N N . ALA A 1 254 ? 14.434 6.689 -25.080 1.00 96.75 254 ALA A N 1
ATOM 1981 C CA . ALA A 1 254 ? 14.935 5.318 -25.083 1.00 96.75 254 ALA A CA 1
ATOM 1982 C C . ALA A 1 254 ? 16.418 5.236 -24.691 1.00 96.75 254 ALA A C 1
ATOM 1984 O O . ALA A 1 254 ? 16.790 4.378 -23.901 1.00 96.75 254 ALA A O 1
ATOM 1985 N N . ALA A 1 255 ? 17.244 6.155 -25.202 1.00 96.06 255 ALA A N 1
ATOM 1986 C CA . ALA A 1 255 ? 18.673 6.193 -24.901 1.00 96.06 255 ALA A CA 1
ATOM 1987 C C . ALA A 1 255 ? 18.936 6.513 -23.422 1.00 96.06 255 ALA A C 1
ATOM 1989 O O . ALA A 1 255 ? 19.824 5.920 -22.814 1.00 96.06 255 ALA A O 1
ATOM 1990 N N . ASP A 1 256 ? 18.132 7.403 -22.838 1.00 97.12 256 ASP A N 1
ATOM 1991 C CA . ASP A 1 256 ? 18.208 7.711 -21.409 1.00 97.12 256 ASP A CA 1
ATOM 1992 C C . ASP A 1 256 ? 17.832 6.480 -20.576 1.00 97.12 256 ASP A C 1
ATOM 1994 O O . ASP A 1 256 ? 18.567 6.104 -19.670 1.00 97.12 256 ASP A O 1
ATOM 1998 N N . MET A 1 257 ? 16.741 5.788 -20.933 1.00 97.12 257 MET A N 1
ATOM 1999 C CA . MET A 1 257 ? 16.338 4.547 -20.263 1.00 97.12 257 MET A CA 1
ATOM 2000 C C . MET A 1 257 ? 17.420 3.464 -20.359 1.00 97.12 257 MET A C 1
ATOM 2002 O O . MET A 1 257 ? 17.745 2.863 -19.343 1.00 97.12 257 MET A O 1
ATOM 2006 N N . GLU A 1 258 ? 18.028 3.238 -21.528 1.00 96.94 258 GLU A N 1
ATOM 2007 C CA . GLU A 1 258 ? 19.159 2.304 -21.671 1.00 96.94 258 GLU A CA 1
ATOM 2008 C C . GLU A 1 258 ? 20.321 2.659 -20.729 1.00 96.94 258 GLU A C 1
ATOM 2010 O O . GLU A 1 258 ? 20.864 1.773 -20.069 1.00 96.94 258 GLU A O 1
ATOM 2015 N N . SER A 1 259 ? 20.646 3.952 -20.607 1.00 96.75 259 SER A N 1
ATOM 2016 C CA . SER A 1 259 ? 21.661 4.440 -19.667 1.00 96.75 259 SER A CA 1
ATOM 2017 C C . SER A 1 259 ? 21.270 4.181 -18.209 1.00 96.75 259 SER A C 1
ATOM 2019 O O . SER A 1 259 ? 22.116 3.764 -17.423 1.00 96.75 259 SER A O 1
ATOM 2021 N N . TYR A 1 260 ? 20.003 4.394 -17.837 1.00 96.69 260 TYR A N 1
ATOM 2022 C CA . TYR A 1 260 ? 19.514 4.114 -16.483 1.00 96.69 260 TYR A CA 1
ATOM 2023 C C . TYR A 1 260 ? 19.578 2.620 -16.156 1.00 96.69 260 TYR A C 1
ATOM 2025 O O . TYR A 1 260 ? 19.953 2.248 -15.046 1.00 96.69 260 TYR A O 1
ATOM 2033 N N . LEU A 1 261 ? 19.243 1.752 -17.117 1.00 95.25 261 LEU A N 1
ATOM 2034 C CA . LEU A 1 261 ? 19.338 0.302 -16.946 1.00 95.25 261 LEU A CA 1
ATOM 2035 C C . LEU A 1 261 ? 20.788 -0.151 -16.748 1.00 95.25 261 LEU A C 1
ATOM 2037 O O . LEU A 1 261 ? 21.054 -0.994 -15.888 1.00 95.25 261 LEU A O 1
ATOM 2041 N N . GLU A 1 262 ? 21.725 0.418 -17.504 1.00 93.25 262 GLU A N 1
ATOM 2042 C CA . GLU A 1 262 ? 23.152 0.145 -17.332 1.00 93.25 262 GLU A CA 1
ATOM 2043 C C . GLU A 1 262 ? 23.661 0.632 -15.972 1.00 93.25 262 GLU A C 1
ATOM 2045 O O . GLU A 1 262 ? 24.373 -0.106 -15.295 1.00 93.25 262 GLU A O 1
ATOM 2050 N N . GLU A 1 263 ? 23.242 1.815 -15.519 1.00 91.62 263 GLU A N 1
ATOM 2051 C CA . GLU A 1 263 ? 23.617 2.360 -14.210 1.00 91.62 263 GLU A CA 1
ATOM 2052 C C . GLU A 1 263 ? 23.170 1.453 -13.051 1.00 91.62 263 GLU A C 1
ATOM 2054 O O . GLU A 1 263 ? 23.963 1.148 -12.158 1.00 91.62 263 GLU A O 1
ATOM 2059 N N . ILE A 1 264 ? 21.926 0.959 -13.080 1.00 93.19 264 ILE A N 1
ATOM 2060 C CA . ILE A 1 264 ? 21.377 0.144 -11.982 1.00 93.19 264 ILE A CA 1
ATOM 2061 C C . ILE A 1 264 ? 21.804 -1.330 -12.031 1.00 93.19 264 ILE A C 1
ATOM 2063 O O . ILE A 1 264 ? 21.809 -1.998 -10.998 1.00 93.19 264 ILE A O 1
ATOM 2067 N N . THR A 1 265 ? 22.140 -1.869 -13.208 1.00 88.50 265 THR A N 1
ATOM 2068 C CA . THR A 1 265 ? 22.493 -3.297 -13.362 1.00 88.50 265 THR A CA 1
ATOM 2069 C C . THR A 1 265 ? 23.978 -3.552 -13.621 1.00 88.50 265 THR A C 1
ATOM 2071 O O . THR A 1 265 ? 24.441 -4.683 -13.456 1.00 88.50 265 THR A O 1
ATOM 2074 N N . GLY A 1 266 ? 24.728 -2.532 -14.044 1.00 88.44 266 GLY A N 1
ATOM 2075 C CA . GLY A 1 266 ? 26.090 -2.659 -14.562 1.00 88.44 266 GLY A CA 1
ATOM 2076 C C . GLY A 1 266 ? 26.179 -3.381 -15.912 1.00 88.44 266 GLY A C 1
ATOM 2077 O O . GLY A 1 266 ? 27.256 -3.865 -16.265 1.00 88.44 266 GLY A O 1
ATOM 2078 N N . GLN A 1 267 ? 25.063 -3.532 -16.634 1.00 88.19 267 GLN A N 1
ATOM 2079 C CA . GLN A 1 267 ? 24.985 -4.257 -17.904 1.00 88.19 267 GLN A CA 1
ATOM 2080 C C . GLN A 1 267 ? 24.397 -3.369 -18.995 1.00 88.19 267 GLN A C 1
ATOM 2082 O O . GLN A 1 267 ? 23.315 -2.812 -18.828 1.00 88.19 267 GLN A O 1
ATOM 2087 N N . GLU A 1 268 ? 25.068 -3.299 -20.144 1.00 92.75 268 GLU A N 1
ATOM 2088 C CA . GLU A 1 268 ? 24.504 -2.630 -21.313 1.00 92.75 268 GLU A CA 1
ATOM 2089 C C . GLU A 1 268 ? 23.262 -3.398 -21.795 1.00 92.75 268 GLU A C 1
ATOM 2091 O O . GLU A 1 268 ? 23.317 -4.598 -22.084 1.00 92.75 268 GLU A O 1
ATOM 2096 N N . MET A 1 269 ? 22.133 -2.697 -21.888 1.00 91.69 269 MET A N 1
ATOM 2097 C CA . MET A 1 269 ? 20.866 -3.237 -22.375 1.00 91.69 269 MET A CA 1
ATOM 2098 C C . MET A 1 269 ? 20.336 -2.359 -23.503 1.00 91.69 269 MET A C 1
ATOM 2100 O O . MET A 1 269 ? 20.439 -1.137 -23.444 1.00 91.69 269 MET A O 1
ATOM 2104 N N . LYS A 1 270 ? 19.758 -2.988 -24.532 1.00 93.44 270 LYS A N 1
ATOM 2105 C CA . LYS A 1 270 ? 19.120 -2.295 -25.657 1.00 93.44 270 LYS A CA 1
ATOM 2106 C C . LYS A 1 270 ? 17.622 -2.538 -25.664 1.00 93.44 270 LYS A C 1
ATOM 2108 O O . LYS A 1 270 ? 17.184 -3.675 -25.480 1.00 93.44 270 LYS A O 1
ATOM 2113 N N . LEU A 1 271 ? 16.852 -1.476 -25.889 1.00 94.62 271 LEU A N 1
ATOM 2114 C CA . LEU A 1 271 ? 15.399 -1.561 -25.992 1.00 94.62 271 LEU A CA 1
ATOM 2115 C C . LEU A 1 271 ? 14.994 -1.909 -27.427 1.00 94.62 271 LEU A C 1
ATOM 2117 O O . LEU A 1 271 ? 15.361 -1.219 -28.377 1.00 94.62 271 LEU A O 1
ATOM 2121 N N . ASP A 1 272 ? 14.198 -2.966 -27.583 1.00 93.94 272 ASP A N 1
ATOM 2122 C CA . ASP A 1 272 ? 13.585 -3.315 -28.865 1.00 93.94 272 ASP A CA 1
ATOM 2123 C C . ASP A 1 272 ? 12.261 -2.560 -29.019 1.00 93.94 272 ASP A C 1
ATOM 2125 O O . ASP A 1 272 ? 11.230 -2.957 -28.471 1.00 93.94 272 ASP A O 1
ATOM 2129 N N . LEU A 1 273 ? 12.311 -1.414 -29.702 1.00 94.25 273 LEU A N 1
ATOM 2130 C CA . LEU A 1 273 ? 11.171 -0.513 -29.835 1.00 94.25 273 LEU A CA 1
ATOM 2131 C C . LEU A 1 273 ? 10.509 -0.635 -31.212 1.00 94.25 273 LEU A C 1
ATOM 2133 O O . LEU A 1 273 ? 11.191 -0.561 -32.236 1.00 94.25 273 LEU A O 1
ATOM 2137 N N . PRO A 1 274 ? 9.166 -0.684 -31.284 1.00 93.00 274 PRO A N 1
ATOM 2138 C CA . PRO A 1 274 ? 8.460 -0.687 -32.562 1.00 93.00 274 PRO A CA 1
ATOM 2139 C C . PRO A 1 274 ? 8.554 0.665 -33.279 1.00 93.00 274 PRO A C 1
ATOM 2141 O O . PRO A 1 274 ? 8.356 0.737 -34.492 1.00 93.00 274 PRO A O 1
ATOM 2144 N N . ARG A 1 275 ? 8.814 1.749 -32.534 1.00 92.88 275 ARG A N 1
ATOM 2145 C CA . ARG A 1 275 ? 9.023 3.102 -33.053 1.00 92.88 275 ARG A CA 1
ATOM 2146 C C . ARG A 1 275 ? 9.991 3.881 -32.150 1.00 92.88 275 ARG A C 1
ATOM 2148 O O . ARG A 1 275 ? 9.973 3.670 -30.940 1.00 92.88 275 ARG A O 1
ATOM 2155 N N . PRO A 1 276 ? 10.799 4.800 -32.704 1.00 86.19 276 PRO A N 1
ATOM 2156 C CA . PRO A 1 276 ? 11.801 5.548 -31.941 1.00 86.19 276 PRO A CA 1
ATOM 2157 C C . PRO A 1 276 ? 11.230 6.720 -31.123 1.00 86.19 276 PRO A C 1
ATOM 2159 O O . PRO A 1 276 ? 11.963 7.326 -30.350 1.00 86.19 276 PRO A O 1
ATOM 2162 N N . ASP A 1 277 ? 9.957 7.079 -31.308 1.00 90.81 277 ASP A N 1
ATOM 2163 C CA . ASP A 1 277 ? 9.294 8.225 -30.667 1.00 90.81 277 ASP A CA 1
ATOM 2164 C C . ASP A 1 277 ? 8.626 7.889 -29.322 1.00 90.81 277 ASP A C 1
ATOM 2166 O O . ASP A 1 277 ? 7.940 8.735 -28.753 1.00 90.81 277 ASP A O 1
ATOM 2170 N N . ILE A 1 278 ? 8.814 6.668 -28.811 1.00 94.12 278 ILE A N 1
ATOM 2171 C CA . ILE A 1 278 ? 8.322 6.250 -27.492 1.00 94.12 278 ILE A CA 1
ATOM 2172 C C . ILE A 1 278 ? 9.191 6.903 -26.410 1.00 94.12 278 ILE A C 1
ATOM 2174 O O . ILE A 1 278 ? 10.419 6.846 -26.475 1.00 94.12 278 ILE A O 1
ATOM 2178 N N . LEU A 1 279 ? 8.552 7.529 -25.422 1.00 93.44 279 LEU A N 1
ATOM 2179 C CA . LEU A 1 279 ? 9.204 8.313 -24.372 1.00 93.44 279 LEU A CA 1
ATOM 2180 C C . LEU A 1 279 ? 8.641 7.954 -22.993 1.00 93.44 279 LEU A C 1
ATOM 2182 O O . LEU A 1 279 ? 7.528 7.445 -22.875 1.00 93.44 279 LEU A O 1
ATOM 2186 N N . SER A 1 280 ? 9.383 8.312 -21.947 1.00 93.81 280 SER A N 1
ATOM 2187 C CA . SER A 1 280 ? 8.917 8.302 -20.559 1.00 93.81 280 SER A CA 1
ATOM 2188 C C . SER A 1 280 ? 8.355 6.939 -20.120 1.00 93.81 280 SER A C 1
ATOM 2190 O O . SER A 1 280 ? 8.909 5.891 -20.450 1.00 93.81 280 SER A O 1
ATOM 2192 N N . SER A 1 281 ? 7.252 6.933 -19.365 1.00 93.44 281 SER A N 1
ATOM 2193 C CA . SER A 1 281 ? 6.601 5.730 -18.839 1.00 93.44 281 SER A CA 1
ATOM 2194 C C . SER A 1 281 ? 6.198 4.719 -19.913 1.00 93.44 281 SER A C 1
ATOM 2196 O O . SER A 1 281 ? 6.124 3.529 -19.618 1.00 93.44 281 SER A O 1
ATOM 2198 N N . ASP A 1 282 ? 6.001 5.145 -21.165 1.00 95.81 282 ASP A N 1
ATOM 2199 C CA . ASP A 1 282 ? 5.673 4.228 -22.263 1.00 95.81 282 ASP A CA 1
ATOM 2200 C C . ASP A 1 282 ? 6.854 3.306 -22.625 1.00 95.81 282 ASP A C 1
ATOM 2202 O O . ASP A 1 282 ? 6.672 2.304 -23.319 1.00 95.81 282 ASP A O 1
ATOM 2206 N N . LEU A 1 283 ? 8.064 3.601 -22.132 1.00 97.00 283 LEU A N 1
ATOM 2207 C CA . LEU A 1 283 ? 9.244 2.746 -22.271 1.00 97.00 283 LEU A CA 1
ATOM 2208 C C . LEU A 1 283 ? 9.273 1.588 -21.261 1.00 97.00 283 LEU A C 1
ATOM 2210 O O . LEU A 1 283 ? 10.026 0.636 -21.468 1.00 97.00 283 LEU A O 1
ATOM 2214 N N . PHE A 1 284 ? 8.466 1.622 -20.192 1.00 96.62 284 PHE A N 1
ATOM 2215 C CA . PHE A 1 284 ? 8.519 0.621 -19.118 1.00 96.62 284 PHE A CA 1
ATOM 2216 C C . PHE A 1 284 ? 8.302 -0.824 -19.581 1.00 96.62 284 PHE A C 1
ATOM 2218 O O . PHE A 1 284 ? 9.103 -1.672 -19.179 1.00 96.62 284 PHE A O 1
ATOM 2225 N N . PRO A 1 285 ? 7.326 -1.143 -20.455 1.00 95.94 285 PRO A N 1
ATOM 2226 C CA . PRO A 1 285 ? 7.163 -2.511 -20.946 1.00 95.94 285 PRO A CA 1
ATOM 2227 C C . PRO A 1 285 ? 8.415 -3.035 -21.664 1.00 95.94 285 PRO A C 1
ATOM 2229 O O . PRO A 1 285 ? 8.814 -4.185 -21.477 1.00 95.94 285 PRO A O 1
ATOM 2232 N N . TYR A 1 286 ? 9.072 -2.176 -22.447 1.00 96.25 286 TYR A N 1
ATOM 2233 C CA . TYR A 1 286 ? 10.268 -2.525 -23.215 1.00 96.25 286 TYR A CA 1
ATOM 2234 C C . TYR A 1 286 ? 11.497 -2.662 -22.314 1.00 96.25 286 TYR A C 1
ATOM 2236 O O . TYR A 1 286 ? 12.291 -3.587 -22.487 1.00 96.25 286 TYR A O 1
ATOM 2244 N N . ALA A 1 287 ? 11.622 -1.796 -21.305 1.00 96.25 287 ALA A N 1
ATOM 2245 C CA . ALA A 1 287 ? 12.650 -1.912 -20.279 1.00 96.25 287 ALA A CA 1
ATOM 2246 C C . ALA A 1 287 ? 12.506 -3.225 -19.495 1.00 96.25 287 ALA A C 1
ATOM 2248 O O . ALA A 1 287 ? 13.482 -3.957 -19.334 1.00 96.25 287 ALA A O 1
ATOM 2249 N N . GLN A 1 288 ? 11.282 -3.591 -19.094 1.00 96.19 288 GLN A N 1
ATOM 2250 C CA . GLN A 1 288 ? 11.030 -4.873 -18.431 1.00 96.19 288 GLN A CA 1
ATOM 2251 C C . GLN A 1 288 ? 11.370 -6.064 -19.325 1.00 96.19 288 GLN A C 1
ATOM 2253 O O . GLN A 1 288 ? 11.941 -7.041 -18.845 1.00 96.19 288 GLN A O 1
ATOM 2258 N N . GLN A 1 289 ? 11.063 -5.993 -20.622 1.00 94.44 289 GLN A N 1
ATOM 2259 C CA . GLN A 1 289 ? 11.423 -7.046 -21.568 1.00 94.44 289 GLN A CA 1
ATOM 2260 C C . GLN A 1 289 ? 12.946 -7.220 -21.674 1.00 94.44 289 GLN A C 1
ATOM 2262 O O . GLN A 1 289 ? 13.432 -8.353 -21.627 1.00 94.44 289 GLN A O 1
ATOM 2267 N N . ALA A 1 290 ? 13.700 -6.120 -21.769 1.00 93.75 290 ALA A N 1
ATOM 2268 C CA . ALA A 1 290 ? 15.163 -6.151 -21.810 1.00 93.75 290 ALA A CA 1
ATOM 2269 C C . ALA A 1 290 ? 15.766 -6.718 -20.508 1.00 93.75 290 ALA A C 1
ATOM 2271 O O . ALA A 1 290 ? 16.677 -7.551 -20.540 1.00 93.75 290 ALA A O 1
ATOM 2272 N N . MET A 1 291 ? 15.213 -6.334 -19.357 1.00 92.19 291 MET A N 1
ATOM 2273 C CA . MET A 1 291 ? 15.667 -6.795 -18.042 1.00 92.19 291 MET A CA 1
ATOM 2274 C C . MET A 1 291 ? 15.315 -8.256 -17.753 1.00 92.19 291 MET A C 1
ATOM 2276 O O . MET A 1 291 ? 16.131 -8.978 -17.173 1.00 92.19 291 MET A O 1
ATOM 2280 N N . ALA A 1 292 ? 14.148 -8.725 -18.206 1.00 88.69 292 ALA A N 1
ATOM 2281 C CA . ALA A 1 292 ? 13.706 -10.104 -18.014 1.00 88.69 292 ALA A CA 1
ATOM 2282 C C . ALA A 1 292 ? 14.680 -11.112 -18.643 1.00 88.69 292 ALA A C 1
ATOM 2284 O O . ALA A 1 292 ? 14.932 -12.168 -18.059 1.00 88.69 292 ALA A O 1
ATOM 2285 N N . GLY A 1 293 ? 15.295 -10.766 -19.783 1.00 80.12 293 GLY A N 1
ATOM 2286 C CA . GLY A 1 293 ? 16.336 -11.578 -20.426 1.00 80.12 293 GLY A CA 1
ATOM 2287 C C . GLY A 1 293 ? 17.577 -11.806 -19.554 1.00 80.12 293 GLY A C 1
ATOM 2288 O O . GLY A 1 293 ? 18.274 -12.803 -19.729 1.00 80.12 293 GLY A O 1
ATOM 2289 N N . ASN A 1 294 ? 17.808 -10.928 -18.576 1.00 80.88 294 ASN A N 1
ATOM 2290 C CA . ASN A 1 294 ? 18.941 -10.959 -17.652 1.00 80.88 294 ASN A CA 1
ATOM 2291 C C . ASN A 1 294 ? 18.532 -11.322 -16.210 1.00 80.88 294 ASN A C 1
ATOM 2293 O O . ASN A 1 294 ? 19.358 -11.279 -15.300 1.00 80.88 294 ASN A O 1
ATOM 2297 N N . GLY A 1 295 ? 17.269 -11.708 -15.991 1.00 89.38 295 GLY A N 1
ATOM 2298 C CA . GLY A 1 295 ? 16.750 -12.103 -14.679 1.00 89.38 295 GLY A CA 1
ATOM 2299 C C . GLY A 1 295 ? 16.517 -10.939 -13.713 1.00 89.38 295 GLY A C 1
ATOM 2300 O O . GLY A 1 295 ? 16.486 -11.162 -12.498 1.00 89.38 295 GLY A O 1
ATOM 2301 N N . TRP A 1 296 ? 16.361 -9.722 -14.237 1.00 93.12 296 TRP A N 1
ATOM 2302 C CA . TRP A 1 296 ? 16.078 -8.513 -13.471 1.00 93.12 296 TRP A CA 1
ATOM 2303 C C . TRP A 1 296 ? 14.637 -8.033 -13.665 1.00 93.12 296 TRP A C 1
ATOM 2305 O O . TRP A 1 296 ? 13.972 -8.336 -14.655 1.00 93.12 296 TRP A O 1
ATOM 2315 N N . THR A 1 297 ? 14.160 -7.251 -12.706 1.00 95.88 297 THR A N 1
ATOM 2316 C CA . THR A 1 297 ? 12.885 -6.540 -12.757 1.00 95.88 297 THR A CA 1
ATOM 2317 C C . THR A 1 297 ? 13.123 -5.088 -12.374 1.00 95.88 297 THR A C 1
ATOM 2319 O O . THR A 1 297 ? 13.776 -4.823 -11.361 1.00 95.88 297 THR A O 1
ATOM 2322 N N . LEU A 1 298 ? 12.598 -4.169 -13.189 1.00 96.50 298 LEU A N 1
ATOM 2323 C CA . LEU A 1 298 ? 12.660 -2.727 -12.948 1.00 96.50 298 LEU A CA 1
ATOM 2324 C C . LEU A 1 298 ? 11.610 -2.313 -11.923 1.00 96.50 298 LEU A C 1
ATOM 2326 O O . LEU A 1 298 ? 10.433 -2.672 -12.054 1.00 96.50 298 LEU A O 1
ATOM 2330 N N . LEU A 1 299 ? 12.024 -1.533 -10.934 1.00 96.06 299 LEU A N 1
ATOM 2331 C CA . LEU A 1 299 ? 11.138 -0.896 -9.976 1.00 96.06 299 LEU A CA 1
ATOM 2332 C C . LEU A 1 299 ? 11.379 0.613 -9.975 1.00 96.06 299 LEU A C 1
ATOM 2334 O O . LEU A 1 299 ? 12.487 1.077 -10.248 1.00 96.06 299 LEU A O 1
ATOM 2338 N N . SER A 1 300 ? 10.340 1.364 -9.634 1.00 94.19 300 SER A N 1
ATOM 2339 C CA . SER A 1 300 ? 10.419 2.779 -9.298 1.00 94.19 300 SER A CA 1
ATOM 2340 C C . SER A 1 300 ? 10.086 2.974 -7.824 1.00 94.19 300 SER A C 1
ATOM 2342 O O . SER A 1 300 ? 9.293 2.234 -7.235 1.00 94.19 300 SER A O 1
ATOM 2344 N N . TYR A 1 301 ? 10.715 3.972 -7.221 1.00 91.38 301 TYR A N 1
ATOM 2345 C CA . TYR A 1 301 ? 10.373 4.473 -5.901 1.00 91.38 301 TYR A CA 1
ATOM 2346 C C . TYR A 1 301 ? 9.851 5.901 -6.034 1.00 91.38 301 TYR A C 1
ATOM 2348 O O . TYR A 1 301 ? 10.499 6.737 -6.667 1.00 91.38 301 TYR A O 1
ATOM 2356 N N . ASP A 1 302 ? 8.692 6.167 -5.443 1.00 84.88 302 ASP A N 1
ATOM 2357 C CA . ASP A 1 302 ? 8.079 7.490 -5.442 1.00 84.88 302 ASP A CA 1
ATOM 2358 C C . ASP A 1 302 ? 8.774 8.394 -4.417 1.00 84.88 302 ASP A C 1
ATOM 2360 O O . ASP A 1 302 ? 8.777 8.132 -3.210 1.00 84.88 302 ASP A O 1
ATOM 2364 N N . THR A 1 303 ? 9.399 9.454 -4.917 1.00 77.38 303 THR A N 1
ATOM 2365 C CA . THR A 1 303 ? 10.091 10.462 -4.109 1.00 77.38 303 THR A CA 1
ATOM 2366 C C . THR A 1 303 ? 9.216 11.679 -3.806 1.00 77.38 303 THR A C 1
ATOM 2368 O O . THR A 1 303 ? 9.690 12.596 -3.138 1.00 77.38 303 THR A O 1
ATOM 2371 N N . GLY A 1 304 ? 7.959 11.700 -4.271 1.00 70.25 304 GLY A N 1
ATOM 2372 C CA . GLY A 1 304 ? 7.029 12.819 -4.111 1.00 70.25 304 GLY A CA 1
ATOM 2373 C C . GLY A 1 304 ? 7.245 13.971 -5.100 1.00 70.25 304 GLY A C 1
ATOM 2374 O O . GLY A 1 304 ? 6.715 15.060 -4.887 1.00 70.25 304 GLY A O 1
ATOM 2375 N N . GLY A 1 305 ? 8.034 13.769 -6.162 1.00 71.94 305 GLY A N 1
ATOM 2376 C CA . GLY A 1 305 ? 8.314 14.782 -7.185 1.00 71.94 305 GLY A CA 1
ATOM 2377 C C . GLY A 1 305 ? 8.045 14.309 -8.614 1.00 71.94 305 GLY A C 1
ATOM 2378 O O . GLY A 1 305 ? 7.788 13.133 -8.857 1.00 71.94 305 GLY A O 1
ATOM 2379 N N . ASP A 1 306 ? 8.189 15.223 -9.579 1.00 77.81 306 ASP A N 1
ATOM 2380 C CA . ASP A 1 306 ? 8.021 14.968 -11.023 1.00 77.81 306 ASP A CA 1
ATOM 2381 C C . ASP A 1 306 ? 9.242 14.244 -11.635 1.00 77.81 306 ASP A C 1
ATOM 2383 O O . ASP A 1 306 ? 9.784 14.636 -12.670 1.00 77.81 306 ASP A O 1
ATOM 2387 N N . SER A 1 307 ? 9.741 13.209 -10.961 1.00 85.31 307 SER A N 1
ATOM 2388 C CA . SER A 1 307 ? 10.925 12.447 -11.366 1.00 85.31 307 SER A CA 1
ATOM 2389 C C . SER A 1 307 ? 10.796 10.992 -10.934 1.00 85.31 307 SER A C 1
ATOM 2391 O O . SER A 1 307 ? 10.080 10.682 -9.985 1.00 85.31 307 SER A O 1
ATOM 2393 N N . TYR A 1 308 ? 11.519 10.101 -11.602 1.00 90.62 308 TYR A N 1
ATOM 2394 C CA . TYR A 1 308 ? 11.602 8.701 -11.209 1.00 90.62 308 TYR A CA 1
ATOM 2395 C C . TYR A 1 308 ? 12.925 8.424 -10.503 1.00 90.62 308 TYR A C 1
ATOM 2397 O O . TYR A 1 308 ? 13.983 8.889 -10.929 1.00 90.62 308 TYR A O 1
ATOM 2405 N N . MET A 1 309 ? 12.875 7.598 -9.459 1.00 93.56 309 MET A N 1
ATOM 2406 C CA . MET A 1 309 ? 14.053 6.916 -8.936 1.00 93.56 309 MET A CA 1
ATOM 2407 C C . MET A 1 309 ? 13.927 5.427 -9.248 1.00 93.56 309 MET A C 1
ATOM 2409 O O . MET A 1 309 ? 13.117 4.721 -8.643 1.00 93.56 309 MET A O 1
ATOM 2413 N N . PHE A 1 310 ? 14.699 4.961 -10.225 1.00 96.00 310 PHE A N 1
ATOM 2414 C CA . PHE A 1 310 ? 14.708 3.570 -10.653 1.00 96.00 310 PHE A CA 1
ATOM 2415 C C . PHE A 1 310 ? 15.696 2.745 -9.844 1.00 96.00 310 PHE A C 1
ATOM 2417 O O . PHE A 1 310 ? 16.772 3.215 -9.488 1.00 96.00 310 PHE A O 1
ATOM 2424 N N . PHE A 1 311 ? 15.343 1.487 -9.611 1.00 95.06 311 PHE A N 1
ATOM 2425 C CA . PHE A 1 311 ? 16.236 0.473 -9.066 1.00 95.06 311 PHE A CA 1
ATOM 2426 C C . PHE A 1 311 ? 15.873 -0.898 -9.637 1.00 95.06 311 PHE A C 1
ATOM 2428 O O . PHE A 1 311 ? 14.777 -1.107 -10.164 1.00 95.06 311 PHE A O 1
ATOM 2435 N N . ALA A 1 312 ? 16.800 -1.845 -9.543 1.00 93.44 312 ALA A N 1
ATOM 2436 C CA . ALA A 1 312 ? 16.616 -3.191 -10.065 1.00 93.44 312 ALA A CA 1
ATOM 2437 C C . ALA A 1 312 ? 16.714 -4.228 -8.952 1.00 93.44 312 ALA A C 1
ATOM 2439 O O . ALA A 1 312 ? 17.575 -4.157 -8.076 1.00 93.44 312 ALA A O 1
ATOM 2440 N N . VAL A 1 313 ? 15.860 -5.243 -9.024 1.00 92.62 313 VAL A N 1
ATOM 2441 C CA . VAL A 1 313 ? 15.985 -6.454 -8.206 1.00 92.62 313 VAL A CA 1
ATOM 2442 C C . VAL A 1 313 ? 15.869 -7.674 -9.095 1.00 92.62 313 VAL A C 1
ATOM 2444 O O . VAL A 1 313 ? 15.411 -7.595 -10.233 1.00 92.62 313 VAL A O 1
ATOM 2447 N N . TYR A 1 314 ? 16.276 -8.828 -8.588 1.00 91.38 314 TYR A N 1
ATOM 2448 C CA . TYR A 1 314 ? 16.142 -10.053 -9.358 1.00 91.38 314 TYR A CA 1
ATOM 2449 C C . TYR A 1 314 ? 14.676 -10.447 -9.484 1.00 91.38 314 TYR A C 1
ATOM 2451 O O . TYR A 1 314 ? 13.925 -10.387 -8.510 1.00 91.38 314 TYR A O 1
ATOM 2459 N N . THR A 1 315 ? 14.282 -10.927 -10.661 1.00 90.81 315 THR A N 1
ATOM 2460 C CA . THR A 1 315 ? 12.893 -11.299 -10.960 1.00 90.81 315 THR A CA 1
ATOM 2461 C C . THR A 1 315 ? 12.332 -12.314 -9.963 1.00 90.81 315 THR A C 1
ATOM 2463 O O . THR A 1 315 ? 11.173 -12.219 -9.571 1.00 90.81 315 THR A O 1
ATOM 2466 N N . ALA A 1 316 ? 13.159 -13.255 -9.492 1.00 89.62 316 ALA A N 1
ATOM 2467 C CA . ALA A 1 316 ? 12.749 -14.249 -8.494 1.00 89.62 316 ALA A CA 1
ATOM 2468 C C . ALA A 1 316 ? 12.373 -13.635 -7.130 1.00 89.62 316 ALA A C 1
ATOM 2470 O O . ALA A 1 316 ? 11.597 -14.229 -6.382 1.00 89.62 316 ALA A O 1
ATOM 2471 N N . ASP A 1 317 ? 12.910 -12.454 -6.821 1.00 91.31 317 ASP A N 1
ATOM 2472 C CA . ASP A 1 317 ? 12.754 -11.767 -5.541 1.00 91.31 317 ASP A CA 1
ATOM 2473 C C . ASP A 1 317 ? 11.785 -10.574 -5.626 1.00 91.31 317 ASP A C 1
ATOM 2475 O O . ASP A 1 317 ? 11.299 -10.116 -4.590 1.00 91.31 317 ASP A O 1
ATOM 2479 N N . ALA A 1 318 ? 11.455 -10.093 -6.831 1.00 89.38 318 ALA A N 1
ATOM 2480 C CA . ALA A 1 318 ? 10.675 -8.872 -7.070 1.00 89.38 318 ALA A CA 1
ATOM 2481 C C . ALA A 1 318 ? 9.346 -8.838 -6.301 1.00 89.38 318 ALA A C 1
ATOM 2483 O O . ALA A 1 318 ? 9.062 -7.894 -5.562 1.00 89.38 318 ALA A O 1
ATOM 2484 N N . ASP A 1 319 ? 8.578 -9.923 -6.373 1.00 85.00 319 ASP A N 1
ATOM 2485 C CA . ASP A 1 319 ? 7.322 -10.077 -5.639 1.00 85.00 319 ASP A CA 1
ATOM 2486 C C . ASP A 1 319 ? 7.508 -9.997 -4.118 1.00 85.00 319 ASP A C 1
ATOM 2488 O O . ASP A 1 319 ? 6.632 -9.521 -3.390 1.00 85.00 319 ASP A O 1
ATOM 2492 N N . ARG A 1 320 ? 8.627 -10.518 -3.597 1.00 88.81 320 ARG A N 1
ATOM 2493 C CA . ARG A 1 320 ? 8.912 -10.468 -2.161 1.00 88.81 320 ARG A CA 1
ATOM 2494 C C . ARG A 1 320 ? 9.356 -9.075 -1.742 1.00 88.81 320 ARG A C 1
ATOM 2496 O O . ARG A 1 320 ? 8.909 -8.624 -0.689 1.00 88.81 320 ARG A O 1
ATOM 2503 N N . VAL A 1 321 ? 10.177 -8.420 -2.556 1.00 89.19 321 VAL A N 1
ATOM 2504 C CA . VAL A 1 321 ? 10.627 -7.043 -2.350 1.00 89.19 321 VAL A CA 1
ATOM 2505 C C . VAL A 1 321 ? 9.425 -6.107 -2.280 1.00 89.19 321 VAL A C 1
ATOM 2507 O O . VAL A 1 321 ? 9.254 -5.456 -1.254 1.00 89.19 321 VAL A O 1
ATOM 2510 N N . ILE A 1 322 ? 8.528 -6.122 -3.272 1.00 86.94 322 ILE A N 1
ATOM 2511 C CA . ILE A 1 322 ? 7.315 -5.285 -3.265 1.00 86.94 322 ILE A CA 1
ATOM 2512 C C . ILE A 1 322 ? 6.485 -5.515 -2.001 1.00 86.94 322 ILE A C 1
ATOM 2514 O O . ILE A 1 322 ? 6.133 -4.562 -1.313 1.00 86.94 322 ILE A O 1
ATOM 2518 N N . ARG A 1 323 ? 6.266 -6.776 -1.605 1.00 77.56 323 ARG A N 1
ATOM 2519 C CA . ARG A 1 323 ? 5.550 -7.075 -0.353 1.00 77.56 323 ARG A CA 1
ATOM 2520 C C . ARG A 1 323 ? 6.229 -6.490 0.884 1.00 77.56 323 ARG A C 1
ATOM 2522 O O . ARG A 1 323 ? 5.543 -6.134 1.834 1.00 77.56 323 ARG A O 1
ATOM 2529 N N . LEU A 1 324 ? 7.558 -6.456 0.928 1.00 82.00 324 LEU A N 1
ATOM 2530 C CA . LEU A 1 324 ? 8.293 -5.882 2.055 1.00 82.00 324 LEU A CA 1
ATOM 2531 C C . LEU A 1 324 ? 8.205 -4.354 2.060 1.00 82.00 324 LEU A C 1
ATOM 2533 O O . LEU A 1 324 ? 7.970 -3.789 3.124 1.00 82.00 324 LEU A O 1
ATOM 2537 N N . PHE A 1 325 ? 8.311 -3.707 0.895 1.00 83.12 325 PHE A N 1
ATOM 2538 C CA . PHE A 1 325 ? 8.049 -2.272 0.746 1.00 83.12 325 PHE A CA 1
ATOM 2539 C C . PHE A 1 325 ? 6.629 -1.924 1.226 1.00 83.12 325 PHE A C 1
ATOM 2541 O O . PHE A 1 325 ? 6.471 -1.062 2.087 1.00 83.12 325 PHE A O 1
ATOM 2548 N N . GLU A 1 326 ? 5.609 -2.673 0.796 1.00 75.31 326 GLU A N 1
ATOM 2549 C CA . GLU A 1 326 ? 4.220 -2.509 1.253 1.00 75.31 326 GLU A CA 1
ATOM 2550 C C . GLU A 1 326 ? 4.078 -2.676 2.775 1.00 75.31 326 GLU A C 1
ATOM 2552 O O . GLU A 1 326 ? 3.474 -1.833 3.440 1.00 75.31 326 GLU A O 1
ATOM 2557 N N . GLN A 1 327 ? 4.660 -3.739 3.347 1.00 72.88 327 GLN A N 1
ATOM 2558 C CA . GLN A 1 327 ? 4.610 -4.020 4.790 1.00 72.88 327 GLN A CA 1
ATOM 2559 C C . GLN A 1 327 ? 5.312 -2.952 5.640 1.00 72.88 327 GLN A C 1
ATOM 2561 O O . GLN A 1 327 ? 4.964 -2.797 6.813 1.00 72.88 327 GLN A O 1
ATOM 2566 N N . LEU A 1 328 ? 6.285 -2.246 5.059 1.00 73.31 328 LEU A N 1
ATOM 2567 C CA . LEU A 1 328 ? 7.023 -1.140 5.670 1.00 73.31 328 LEU A CA 1
ATOM 2568 C C . LEU A 1 328 ? 6.419 0.237 5.341 1.00 73.31 328 LEU A C 1
ATOM 2570 O O . LEU A 1 328 ? 6.898 1.246 5.848 1.00 73.31 328 LEU A O 1
ATOM 2574 N N . GLY A 1 329 ? 5.360 0.295 4.526 1.00 69.38 329 GLY A N 1
ATOM 2575 C CA . GLY A 1 329 ? 4.727 1.552 4.126 1.00 69.38 329 GLY A CA 1
ATOM 2576 C C . GLY A 1 329 ? 5.578 2.410 3.186 1.00 69.38 329 GLY A C 1
ATOM 2577 O O . GLY A 1 329 ? 5.411 3.626 3.177 1.00 69.38 329 GLY A O 1
ATOM 2578 N N . LEU A 1 330 ? 6.471 1.787 2.418 1.00 79.94 330 LEU A N 1
ATOM 2579 C CA . LEU A 1 330 ? 7.385 2.439 1.486 1.00 79.94 330 LEU A CA 1
ATOM 2580 C C . LEU A 1 330 ? 6.803 2.431 0.054 1.00 79.94 330 LEU A C 1
ATOM 2582 O O . LEU A 1 330 ? 6.316 1.383 -0.385 1.00 79.94 330 LEU A O 1
ATOM 2586 N N . PRO A 1 331 ? 6.831 3.554 -0.683 1.00 80.44 331 PRO A N 1
ATOM 2587 C CA . PRO A 1 331 ? 6.138 3.696 -1.963 1.00 80.44 331 PRO A CA 1
ATOM 2588 C C . PRO A 1 331 ? 6.989 3.221 -3.155 1.00 80.44 331 PRO A C 1
ATOM 2590 O O . PRO A 1 331 ? 7.479 4.018 -3.947 1.00 80.44 331 PRO A O 1
ATOM 2593 N N . ALA A 1 332 ? 7.164 1.905 -3.292 1.00 87.75 332 ALA A N 1
ATOM 2594 C CA . ALA A 1 332 ? 7.794 1.305 -4.471 1.00 87.75 332 ALA A CA 1
ATOM 2595 C C . ALA A 1 332 ? 6.790 0.525 -5.323 1.00 87.75 332 ALA A C 1
ATOM 2597 O O . ALA A 1 332 ? 5.909 -0.154 -4.791 1.00 87.75 332 ALA A O 1
ATOM 2598 N N . GLU A 1 333 ? 6.971 0.551 -6.641 1.00 90.62 333 GLU A N 1
ATOM 2599 C CA . GLU A 1 333 ? 6.189 -0.257 -7.574 1.00 90.62 333 GLU A CA 1
ATOM 2600 C C . GLU A 1 333 ? 7.038 -0.829 -8.714 1.00 90.62 333 GLU A C 1
ATOM 2602 O O . GLU A 1 333 ? 8.141 -0.377 -9.003 1.00 90.62 333 GLU A O 1
ATOM 2607 N N . ILE A 1 334 ? 6.525 -1.881 -9.353 1.00 92.56 334 ILE A N 1
ATOM 2608 C CA . ILE A 1 334 ? 7.110 -2.431 -10.580 1.00 92.56 334 ILE A CA 1
ATOM 2609 C C . ILE A 1 334 ? 6.716 -1.510 -11.735 1.00 92.56 334 ILE A C 1
ATOM 2611 O O . ILE A 1 334 ? 5.524 -1.253 -11.922 1.00 92.56 334 ILE A O 1
ATOM 2615 N N . CYS A 1 335 ? 7.687 -1.078 -12.538 1.00 92.19 335 CYS A N 1
ATOM 2616 C CA . CYS A 1 335 ? 7.432 -0.305 -13.754 1.00 92.19 335 CYS A CA 1
ATOM 2617 C C . CYS A 1 335 ? 6.672 -1.186 -14.761 1.00 92.19 335 CYS A C 1
ATOM 2619 O O . CYS A 1 335 ? 7.199 -2.217 -15.173 1.00 92.19 335 CYS A O 1
ATOM 2621 N N . LYS A 1 336 ? 5.431 -0.840 -15.119 1.00 87.44 336 LYS A N 1
ATOM 2622 C CA . LYS A 1 336 ? 4.529 -1.715 -15.895 1.00 87.44 336 LYS A CA 1
ATOM 2623 C C . LYS A 1 336 ? 4.061 -1.114 -17.200 1.00 87.44 336 LYS A C 1
ATOM 2625 O O . LYS A 1 336 ? 3.367 -0.075 -17.112 1.00 87.44 336 LYS A O 1
#

Organism: NCBI:txid2488634

Sequence (336 aa):
MTAEIVTEENVTRILDKLLDTQTFSTESRIPGLKGSVIAGSSYLDAYHTEESLDFKKHGFDSADAFLTWLLGQCGATTFAREHLLVVYYPENTTGELSKHLKWLTIPFYFAFTDKGMHILQSTRHSYIDIIEEMKALRPLENVPEADQAKATQQLADALLSLGRRLRLPFAAGSAPKKAPSEEKLIKELTALLLKPDAKTAKELKTITAEAVAELRTGSGDDEDDNDGENSRAIRGLTLLQHVPVAHADWKFSAADMESYLEEITGQEMKLDLPRPDILSSDLFPYAQQAMAGNGWTLLSYDTGGDSYMFFAVYTADADRVIRLFEQLGLPAEICK